Protein AF-A0A6A4SSK3-F1 (afdb_monomer_lite)

Structure (mmCIF, N/CA/C/O backbone):
data_AF-A0A6A4SSK3-F1
#
_entry.id   AF-A0A6A4SSK3-F1
#
loop_
_atom_site.group_PDB
_atom_site.id
_atom_site.type_symbol
_atom_site.label_atom_id
_atom_site.label_alt_id
_atom_site.label_comp_id
_atom_site.label_asym_id
_atom_site.label_entity_id
_atom_site.label_seq_id
_atom_site.pdbx_PDB_ins_code
_atom_site.Cartn_x
_atom_site.Cartn_y
_atom_site.Cartn_z
_atom_site.occupancy
_atom_site.B_iso_or_equiv
_atom_site.auth_seq_id
_atom_site.auth_comp_id
_atom_site.auth_asym_id
_atom_site.auth_atom_id
_atom_site.pdbx_PDB_model_num
ATOM 1 N N . MET A 1 1 ? 5.419 23.759 -5.794 1.00 58.50 1 MET A N 1
ATOM 2 C CA . MET A 1 1 ? 5.278 22.381 -6.304 1.00 58.50 1 MET A CA 1
ATOM 3 C C . MET A 1 1 ? 6.639 21.920 -6.769 1.00 58.50 1 MET A C 1
ATOM 5 O O . MET A 1 1 ? 7.344 22.700 -7.406 1.00 58.50 1 MET A O 1
ATOM 9 N N . GLU A 1 2 ? 7.009 20.705 -6.399 1.00 64.31 2 GLU A N 1
ATOM 10 C CA . GLU A 1 2 ? 8.279 20.087 -6.761 1.00 64.31 2 GLU A CA 1
ATOM 11 C C . GLU A 1 2 ? 7.966 18.691 -7.287 1.00 64.31 2 GLU A C 1
ATOM 13 O O . GLU A 1 2 ? 7.275 17.927 -6.617 1.00 64.31 2 GLU A O 1
ATOM 18 N N . ASN A 1 3 ? 8.401 18.417 -8.513 1.00 67.12 3 ASN A N 1
ATOM 19 C CA . ASN A 1 3 ? 8.231 17.135 -9.176 1.00 67.12 3 ASN A CA 1
ATOM 20 C C . ASN A 1 3 ? 9.626 16.603 -9.482 1.00 67.12 3 ASN A C 1
ATOM 22 O O . ASN A 1 3 ? 10.385 17.238 -10.217 1.00 67.12 3 ASN A O 1
ATOM 26 N N . SER A 1 4 ? 9.941 15.445 -8.923 1.00 66.81 4 SER A N 1
ATOM 27 C CA . SER A 1 4 ? 11.253 14.823 -9.045 1.00 66.81 4 SER A CA 1
ATOM 28 C C . SER A 1 4 ? 11.094 13.476 -9.730 1.00 66.81 4 SER A C 1
ATOM 30 O O . SER A 1 4 ? 10.451 12.575 -9.198 1.00 66.81 4 SER A O 1
ATOM 32 N N . ASP A 1 5 ? 11.663 13.364 -10.924 1.00 71.56 5 ASP A N 1
ATOM 33 C CA . ASP A 1 5 ? 11.776 12.124 -11.679 1.00 71.56 5 ASP A CA 1
ATOM 34 C C . ASP A 1 5 ? 13.178 11.529 -11.502 1.00 71.56 5 ASP A C 1
ATOM 36 O O . ASP A 1 5 ? 14.096 12.148 -10.964 1.00 71.56 5 ASP A O 1
ATOM 40 N N . LEU A 1 6 ? 13.373 10.313 -12.012 1.00 74.06 6 LEU A N 1
ATOM 41 C CA . LEU A 1 6 ? 14.640 9.591 -11.892 1.00 74.06 6 LEU A CA 1
ATOM 42 C C . LEU A 1 6 ? 15.848 10.353 -12.479 1.00 74.06 6 LEU A C 1
ATOM 44 O O . LEU A 1 6 ? 16.978 10.141 -12.048 1.00 74.06 6 LEU A O 1
ATOM 48 N N . TRP A 1 7 ? 15.616 11.237 -13.452 1.00 80.06 7 TRP A N 1
ATOM 49 C CA . TRP A 1 7 ? 16.663 11.955 -14.190 1.00 80.06 7 TRP A CA 1
ATOM 50 C C . TRP A 1 7 ? 16.656 13.467 -13.954 1.00 80.06 7 TRP A C 1
ATOM 52 O O . TRP A 1 7 ? 17.696 14.112 -14.084 1.00 80.06 7 TRP A O 1
ATOM 62 N N . TYR A 1 8 ? 15.511 14.043 -13.583 1.00 79.94 8 TYR A N 1
ATOM 63 C CA . TYR A 1 8 ? 15.332 15.489 -13.484 1.00 79.94 8 TYR A CA 1
ATOM 64 C C . TYR A 1 8 ? 14.519 15.864 -12.251 1.00 79.94 8 TYR A C 1
ATOM 66 O O . TYR A 1 8 ? 13.492 15.256 -11.971 1.00 79.94 8 TYR A O 1
ATOM 74 N N . ASN A 1 9 ? 14.943 16.926 -11.575 1.00 80.31 9 ASN A N 1
ATOM 75 C CA . ASN A 1 9 ? 14.194 17.573 -10.508 1.00 80.31 9 ASN A CA 1
ATOM 76 C C . ASN A 1 9 ? 13.671 18.906 -11.030 1.00 80.31 9 ASN A C 1
ATOM 78 O O . ASN A 1 9 ? 14.451 19.806 -11.355 1.00 80.31 9 ASN A O 1
ATOM 82 N N . CYS A 1 10 ? 12.353 19.022 -11.131 1.00 82.00 10 CYS A N 1
ATOM 83 C CA . CYS A 1 10 ? 11.666 20.201 -11.628 1.00 82.00 10 CYS A CA 1
ATOM 84 C C . CYS A 1 10 ? 10.953 20.917 -10.482 1.00 82.00 10 CYS A C 1
ATOM 86 O O . CYS A 1 10 ? 10.031 20.391 -9.856 1.00 82.00 10 CYS A O 1
ATOM 88 N N . ARG A 1 11 ? 11.346 22.166 -10.241 1.00 81.62 11 ARG A N 1
ATOM 89 C CA . ARG A 1 11 ? 10.730 23.038 -9.245 1.00 81.62 11 ARG A CA 1
ATOM 90 C C . ARG A 1 11 ? 9.958 24.145 -9.938 1.00 81.62 11 ARG A C 1
ATOM 92 O O . ARG A 1 11 ? 10.496 24.841 -10.796 1.00 81.62 11 ARG A O 1
ATOM 99 N N . PHE A 1 12 ? 8.702 24.329 -9.553 1.00 79.50 12 PHE A N 1
ATOM 100 C CA . PHE A 1 12 ? 7.926 25.459 -10.042 1.00 79.50 12 PHE A CA 1
ATOM 101 C C . PHE A 1 12 ? 8.325 26.727 -9.286 1.00 79.50 12 PHE A C 1
ATOM 103 O O . PHE A 1 12 ? 8.182 26.791 -8.060 1.00 79.50 12 PHE A O 1
ATOM 110 N N . ASP A 1 13 ? 8.832 27.722 -10.009 1.00 81.25 13 ASP A N 1
ATOM 111 C CA . ASP A 1 13 ? 9.149 29.028 -9.451 1.00 81.25 13 ASP A CA 1
ATOM 112 C C . ASP A 1 13 ? 7.924 29.948 -9.535 1.00 81.25 13 ASP A C 1
ATOM 114 O O . ASP A 1 13 ? 7.536 30.421 -10.604 1.00 81.25 13 ASP A O 1
ATOM 118 N N . ASN A 1 14 ? 7.328 30.224 -8.372 1.00 81.38 14 ASN A N 1
ATOM 119 C CA . ASN A 1 14 ? 6.165 31.104 -8.242 1.00 81.38 14 ASN A CA 1
ATOM 120 C C . ASN A 1 14 ? 6.459 32.561 -8.634 1.00 81.38 14 ASN A C 1
ATOM 122 O O . ASN A 1 14 ? 5.514 33.305 -8.888 1.00 81.38 14 ASN A O 1
ATOM 126 N N . PHE A 1 15 ? 7.727 32.987 -8.656 1.00 81.25 15 PHE A N 1
ATOM 127 C CA . PHE A 1 15 ? 8.086 34.363 -8.999 1.00 81.25 15 PHE A CA 1
ATOM 128 C C . PHE A 1 15 ? 8.138 34.581 -10.513 1.00 81.25 15 PHE A C 1
ATOM 130 O O . PHE A 1 15 ? 7.604 35.566 -11.018 1.00 81.25 15 PHE A O 1
ATOM 137 N N . THR A 1 16 ? 8.753 33.652 -11.248 1.00 81.88 16 THR A N 1
ATOM 138 C CA . THR A 1 16 ? 8.848 33.723 -12.716 1.00 81.88 16 THR A CA 1
ATOM 139 C C . THR A 1 16 ? 7.673 33.062 -13.434 1.00 81.88 16 THR A C 1
ATOM 141 O O . THR A 1 16 ? 7.481 33.295 -14.625 1.00 81.88 16 THR A O 1
ATOM 144 N N . GLY A 1 17 ? 6.885 32.236 -12.739 1.00 81.00 17 GLY A N 1
ATOM 145 C CA . GLY A 1 17 ? 5.830 31.425 -13.346 1.00 81.00 17 GLY A CA 1
ATOM 146 C C . GLY A 1 17 ? 6.374 30.322 -14.260 1.00 81.00 17 GLY A C 1
ATOM 147 O O . GLY A 1 17 ? 5.650 29.840 -15.131 1.00 81.00 17 GLY A O 1
ATOM 148 N N . THR A 1 18 ? 7.645 29.938 -14.098 1.00 82.38 18 THR A N 1
ATOM 149 C CA . THR A 1 18 ? 8.319 28.943 -14.944 1.00 82.38 18 THR A CA 1
ATOM 150 C C . THR A 1 18 ? 8.757 27.715 -14.149 1.00 82.38 18 THR A C 1
ATOM 152 O O . THR A 1 18 ? 8.954 27.762 -12.935 1.00 82.38 18 THR A O 1
ATOM 155 N N . TRP A 1 19 ? 8.893 26.584 -14.844 1.00 81.62 19 TRP A N 1
ATOM 156 C CA . TRP A 1 19 ? 9.460 25.362 -14.280 1.00 81.62 19 TRP A CA 1
ATOM 157 C C . TRP A 1 19 ? 10.979 25.380 -14.437 1.00 81.62 19 TRP A C 1
ATOM 159 O O . TRP A 1 19 ? 11.495 25.422 -15.553 1.00 81.62 19 TRP A O 1
ATOM 169 N N . LEU A 1 20 ? 11.690 25.325 -13.315 1.00 82.50 20 LEU A N 1
ATOM 170 C CA . LEU A 1 20 ? 13.140 25.204 -13.262 1.00 82.50 20 LEU A CA 1
ATOM 171 C C . LEU A 1 20 ? 13.492 23.730 -13.086 1.00 82.50 20 LEU A C 1
ATOM 173 O O . LEU A 1 20 ? 13.321 23.175 -12.003 1.00 82.50 20 LEU A O 1
ATOM 177 N N . CYS A 1 21 ? 13.966 23.100 -14.155 1.00 83.25 21 CYS A N 1
ATOM 178 C CA . CYS A 1 21 ? 14.399 21.709 -14.131 1.00 83.25 21 CYS A CA 1
ATOM 179 C C . CYS A 1 21 ? 15.924 21.624 -14.096 1.00 83.25 21 CYS A C 1
ATOM 181 O O . CYS A 1 21 ? 16.608 22.228 -14.922 1.00 83.25 21 CYS A O 1
ATOM 183 N N . ALA A 1 22 ? 16.449 20.850 -13.154 1.00 79.38 22 ALA A N 1
ATOM 184 C CA . ALA A 1 22 ? 17.860 20.510 -13.054 1.00 79.38 22 ALA A CA 1
ATOM 185 C C . ALA A 1 22 ? 18.030 18.989 -13.117 1.00 79.38 22 ALA A C 1
ATOM 187 O O . ALA A 1 22 ? 17.110 18.245 -12.784 1.00 79.38 22 ALA A O 1
ATOM 188 N N . SER A 1 23 ? 19.206 18.521 -13.542 1.00 76.00 23 SER A N 1
ATOM 189 C CA . SER A 1 23 ? 19.543 17.096 -13.448 1.00 76.00 23 SER A CA 1
ATOM 190 C C . SER A 1 23 ? 19.450 16.643 -11.994 1.00 76.00 23 SER A C 1
ATOM 192 O O . SER A 1 23 ? 19.874 17.374 -11.091 1.00 76.00 23 SER A O 1
ATOM 194 N N . SER A 1 24 ? 18.900 15.450 -11.769 1.00 71.50 24 SER A N 1
ATOM 195 C CA . SER A 1 24 ? 18.838 14.887 -10.424 1.00 71.50 24 SER A CA 1
ATOM 196 C C . SER A 1 24 ? 20.248 14.689 -9.868 1.00 71.50 24 SER A C 1
ATOM 198 O O . SER A 1 24 ? 21.187 14.390 -10.610 1.00 71.50 24 SER A O 1
ATOM 200 N N . LYS A 1 25 ? 20.414 14.920 -8.563 1.00 68.12 25 LYS A N 1
ATOM 201 C CA . LYS A 1 25 ? 21.705 14.755 -7.895 1.00 68.12 25 LYS A CA 1
ATOM 202 C C . LYS A 1 25 ? 22.024 13.262 -7.858 1.00 68.12 25 LYS A C 1
ATOM 204 O O . LYS A 1 25 ? 21.255 12.496 -7.289 1.00 68.12 25 LYS A O 1
ATOM 209 N N . GLU A 1 26 ? 23.149 12.869 -8.448 1.00 66.31 26 GLU A N 1
ATOM 210 C CA . GLU A 1 26 ? 23.595 11.475 -8.471 1.00 66.31 26 GLU A CA 1
ATOM 211 C C . GLU A 1 26 ? 23.937 11.010 -7.049 1.00 66.31 26 GLU A C 1
ATOM 213 O O . GLU A 1 26 ? 24.997 11.318 -6.503 1.00 66.31 26 GLU A O 1
ATOM 218 N N . THR A 1 27 ? 23.000 10.309 -6.416 1.00 75.00 27 THR A N 1
ATOM 219 C CA . THR A 1 27 ? 23.258 9.479 -5.239 1.00 75.00 27 THR A CA 1
ATOM 220 C C . THR A 1 27 ? 23.480 8.038 -5.694 1.00 75.00 27 THR A C 1
ATOM 222 O O . THR A 1 27 ? 22.934 7.613 -6.716 1.00 75.00 27 THR A O 1
ATOM 225 N N . GLU A 1 28 ? 24.265 7.265 -4.937 1.00 80.69 28 GLU A N 1
ATOM 226 C CA . GLU A 1 28 ? 24.626 5.886 -5.308 1.00 80.69 28 GLU A CA 1
ATOM 227 C C . GLU A 1 28 ? 23.387 5.003 -5.554 1.00 80.69 28 GLU A C 1
ATOM 229 O O . GLU A 1 28 ? 23.360 4.190 -6.479 1.00 80.69 28 GLU A O 1
ATOM 234 N N . TRP A 1 29 ? 22.315 5.211 -4.782 1.00 82.44 29 TRP A N 1
ATOM 235 C CA . TRP A 1 29 ? 21.068 4.463 -4.927 1.00 82.44 29 TRP A CA 1
ATOM 236 C C . TRP A 1 29 ? 20.224 4.906 -6.138 1.00 82.44 29 TRP A C 1
ATOM 238 O O . TRP A 1 29 ? 19.656 4.048 -6.813 1.00 82.44 29 TRP A O 1
ATOM 248 N N . ILE A 1 30 ? 20.171 6.206 -6.475 1.00 82.25 30 ILE A N 1
ATOM 249 C CA . ILE A 1 30 ? 19.474 6.695 -7.684 1.00 82.25 30 ILE A CA 1
ATOM 250 C C . ILE A 1 30 ? 20.144 6.125 -8.932 1.00 82.25 30 ILE A C 1
ATOM 252 O O . ILE A 1 30 ? 19.459 5.659 -9.845 1.00 82.25 30 ILE A O 1
ATOM 256 N N . GLN A 1 31 ? 21.477 6.100 -8.950 1.00 86.38 31 GLN A N 1
ATOM 257 C CA . GLN A 1 31 ? 22.240 5.526 -10.052 1.00 86.38 31 GLN A CA 1
ATOM 258 C C . GLN A 1 31 ? 21.968 4.021 -10.206 1.00 86.38 31 GLN A C 1
ATOM 260 O O . GLN A 1 31 ? 21.788 3.539 -11.326 1.00 86.38 31 GLN A O 1
ATOM 265 N N . ALA A 1 32 ? 21.868 3.272 -9.103 1.00 87.94 32 ALA A N 1
ATOM 266 C CA . ALA A 1 32 ? 21.487 1.860 -9.150 1.00 87.94 32 ALA A CA 1
ATOM 267 C C . ALA A 1 32 ? 20.094 1.663 -9.778 1.00 87.94 32 ALA A C 1
ATOM 269 O O . ALA A 1 32 ? 19.930 0.826 -10.668 1.00 87.94 32 ALA A O 1
ATOM 270 N N . VAL A 1 33 ? 19.107 2.476 -9.383 1.00 87.75 33 VAL A N 1
ATOM 271 C CA . VAL A 1 33 ? 17.744 2.428 -9.945 1.00 87.75 33 VAL A CA 1
ATOM 272 C C . VAL A 1 33 ? 17.739 2.766 -11.440 1.00 87.75 33 VAL A C 1
ATOM 274 O O . VAL A 1 33 ? 17.097 2.065 -12.222 1.00 87.75 33 VAL A O 1
ATOM 277 N N . GLN A 1 34 ? 18.493 3.786 -11.864 1.00 88.69 34 GLN A N 1
ATOM 278 C CA . GLN A 1 34 ? 18.665 4.147 -13.278 1.00 88.69 34 GLN A CA 1
ATOM 279 C C . GLN A 1 34 ? 19.201 2.982 -14.109 1.00 88.69 34 GLN A C 1
ATOM 281 O O . GLN A 1 34 ? 18.621 2.641 -15.143 1.00 88.69 34 GLN A O 1
ATOM 286 N N . VAL A 1 35 ? 20.279 2.345 -13.648 1.00 92.25 35 VAL A N 1
ATOM 287 C CA . VAL A 1 35 ? 20.906 1.224 -14.359 1.00 92.25 35 VAL A CA 1
ATOM 288 C C . VAL A 1 35 ? 19.952 0.034 -14.455 1.00 92.25 35 VAL A C 1
ATOM 290 O O . VAL A 1 35 ? 19.792 -0.529 -15.538 1.00 92.25 35 VAL A O 1
ATOM 293 N N . LEU A 1 36 ? 19.270 -0.324 -13.365 1.00 90.94 36 LEU A N 1
ATOM 294 C CA . LEU A 1 36 ? 18.316 -1.438 -13.349 1.00 90.94 36 LEU A CA 1
ATOM 295 C C . LEU A 1 36 ? 17.125 -1.207 -14.295 1.00 90.94 36 LEU A C 1
ATOM 297 O O . LEU A 1 36 ? 16.740 -2.120 -15.029 1.00 90.94 36 LEU A O 1
ATOM 301 N N . MET A 1 37 ? 16.584 0.015 -14.341 1.00 89.44 37 MET A N 1
ATOM 302 C CA . MET A 1 37 ? 15.490 0.379 -15.252 1.00 89.44 37 MET A CA 1
ATOM 303 C C . MET A 1 37 ? 15.918 0.292 -16.723 1.00 89.44 37 MET A C 1
ATOM 305 O O . MET A 1 37 ? 15.201 -0.281 -17.545 1.00 89.44 37 MET A O 1
ATOM 309 N N . VAL A 1 38 ? 17.110 0.797 -17.064 1.00 93.69 38 VAL A N 1
ATOM 310 C CA . VAL A 1 38 ? 17.648 0.701 -18.433 1.00 93.69 38 VAL A CA 1
ATOM 311 C C . VAL A 1 38 ? 17.890 -0.758 -18.824 1.00 93.69 38 VAL A C 1
ATOM 313 O O . VAL A 1 38 ? 17.492 -1.173 -19.914 1.00 93.69 38 VAL A O 1
ATOM 316 N N . LEU A 1 39 ? 18.485 -1.562 -17.937 1.00 92.06 39 LEU A N 1
ATOM 317 C CA . LEU A 1 39 ? 18.712 -2.990 -18.183 1.00 92.06 39 LEU A CA 1
ATOM 318 C C . LEU A 1 39 ? 17.399 -3.750 -18.401 1.00 92.06 39 LEU A C 1
ATOM 320 O O . LEU A 1 39 ? 17.321 -4.565 -19.322 1.00 92.06 39 LEU A O 1
ATOM 324 N N . SER A 1 40 ? 16.357 -3.453 -17.618 1.00 93.00 40 SER A N 1
ATOM 325 C CA . SER A 1 40 ? 15.027 -4.048 -17.796 1.00 93.00 40 SER A CA 1
ATOM 326 C C . SER A 1 40 ? 14.468 -3.791 -19.202 1.00 93.00 40 SER A C 1
ATOM 328 O O . SER A 1 40 ? 14.051 -4.728 -19.890 1.00 93.00 40 SER A O 1
ATOM 330 N N . VAL A 1 41 ? 14.544 -2.545 -19.684 1.00 92.94 41 VAL A N 1
ATOM 331 C CA . VAL A 1 41 ? 14.079 -2.176 -21.033 1.00 92.94 41 VAL A CA 1
ATOM 332 C C . VAL A 1 41 ? 14.880 -2.896 -22.119 1.00 92.94 41 VAL A C 1
ATOM 334 O O . VAL A 1 41 ? 14.293 -3.371 -23.095 1.00 92.94 41 VAL A O 1
ATOM 337 N N . VAL A 1 42 ? 16.200 -3.026 -21.958 1.00 94.75 42 VAL A N 1
ATOM 338 C CA . VAL A 1 42 ? 17.056 -3.743 -22.916 1.00 94.75 42 VAL A CA 1
ATOM 339 C C . VAL A 1 42 ? 16.675 -5.223 -22.991 1.00 94.75 42 VAL A C 1
ATOM 341 O O . VAL A 1 42 ? 16.441 -5.729 -24.090 1.00 94.75 42 VAL A O 1
ATOM 344 N N . PHE A 1 43 ? 16.544 -5.912 -21.853 1.00 92.19 43 PHE A N 1
ATOM 345 C CA . PHE A 1 43 ? 16.146 -7.326 -21.833 1.00 92.19 43 PHE A CA 1
ATOM 346 C C . PHE A 1 43 ? 14.737 -7.546 -22.394 1.00 92.19 43 PHE A C 1
ATOM 348 O O . PHE A 1 43 ? 14.535 -8.483 -23.169 1.00 92.19 43 PHE A O 1
ATOM 355 N N . SER A 1 44 ? 13.792 -6.657 -22.078 1.00 94.06 44 SER A N 1
ATOM 356 C CA . SER A 1 44 ? 12.432 -6.682 -22.634 1.00 94.06 44 SER A CA 1
ATOM 357 C C . SER A 1 44 ? 12.436 -6.482 -24.157 1.00 94.06 44 SER A C 1
ATOM 359 O O . SER A 1 44 ? 11.785 -7.220 -24.895 1.00 94.06 44 SER A O 1
ATOM 361 N N . SER A 1 45 ? 13.259 -5.556 -24.661 1.00 93.69 45 SER A N 1
ATOM 362 C CA . SER A 1 45 ? 13.399 -5.298 -26.101 1.00 93.69 45 SER A CA 1
ATOM 363 C C . SER A 1 45 ? 14.004 -6.492 -26.844 1.00 93.69 45 SER A C 1
ATOM 365 O O . SER A 1 45 ? 13.511 -6.881 -27.903 1.00 93.69 45 SER A O 1
ATOM 367 N N . VAL A 1 46 ? 15.046 -7.116 -26.283 1.00 91.31 46 VAL A N 1
ATOM 368 C CA . VAL A 1 46 ? 15.653 -8.334 -26.846 1.00 91.31 46 VAL A CA 1
ATOM 369 C C . VAL A 1 46 ? 14.649 -9.489 -26.841 1.00 91.31 46 VAL A C 1
ATOM 371 O O . VAL A 1 46 ? 14.493 -10.158 -27.863 1.00 91.31 46 VAL A O 1
ATOM 374 N N . SER A 1 47 ? 13.928 -9.689 -25.732 1.00 90.19 47 SER A N 1
ATOM 375 C CA . SER A 1 47 ? 12.859 -10.689 -25.613 1.00 90.19 47 SER A CA 1
ATOM 376 C C . SER A 1 47 ? 11.795 -10.504 -26.697 1.00 90.19 47 SER A C 1
ATOM 378 O O . SER A 1 47 ? 11.456 -11.455 -27.401 1.00 90.19 47 SER A O 1
ATOM 380 N N . PHE A 1 48 ? 11.340 -9.266 -26.910 1.00 90.31 48 PHE A N 1
ATOM 381 C CA . PHE A 1 48 ? 10.354 -8.929 -27.933 1.00 90.31 48 PHE A CA 1
ATOM 382 C C . PHE A 1 48 ? 10.850 -9.218 -29.357 1.00 90.31 48 PHE A C 1
ATOM 384 O O . PHE A 1 48 ? 10.131 -9.828 -30.147 1.00 90.31 48 PHE A O 1
ATOM 391 N N . LEU A 1 49 ? 12.088 -8.841 -29.693 1.00 90.25 49 LEU A N 1
ATOM 392 C CA . LEU A 1 49 ? 12.659 -9.115 -31.017 1.00 90.25 49 LEU A CA 1
ATOM 393 C C . LEU A 1 49 ? 12.816 -10.617 -31.277 1.00 90.25 49 LEU A C 1
ATOM 395 O O . LEU A 1 49 ? 12.487 -11.090 -32.368 1.00 90.25 49 LEU A O 1
ATOM 399 N N . VAL A 1 50 ? 13.275 -11.380 -30.279 1.00 87.25 50 VAL A N 1
ATOM 400 C CA . VAL A 1 50 ? 13.373 -12.840 -30.404 1.00 87.25 50 VAL A CA 1
ATOM 401 C C . VAL A 1 50 ? 11.988 -13.470 -30.506 1.00 87.25 50 VAL A C 1
ATOM 403 O O . VAL A 1 50 ? 11.800 -14.369 -31.323 1.00 87.25 50 VAL A O 1
ATOM 406 N N . PHE A 1 51 ? 11.004 -12.971 -29.758 1.00 87.75 51 PHE A N 1
ATOM 407 C CA . PHE A 1 51 ? 9.618 -13.420 -29.851 1.00 87.75 51 PHE A CA 1
ATOM 408 C C . PHE A 1 51 ? 9.044 -13.198 -31.252 1.00 87.75 51 PHE A C 1
ATOM 410 O O . PHE A 1 51 ? 8.491 -14.128 -31.835 1.00 87.75 51 PHE A O 1
ATOM 417 N N . LEU A 1 52 ? 9.241 -12.011 -31.834 1.00 87.00 52 LEU A N 1
ATOM 418 C CA . LEU A 1 52 ? 8.838 -11.729 -33.213 1.00 87.00 52 LEU A CA 1
ATOM 419 C C . LEU A 1 52 ? 9.526 -12.671 -34.205 1.00 87.00 52 LEU A C 1
ATOM 421 O O . LEU A 1 52 ? 8.864 -13.247 -35.067 1.00 87.00 52 LEU A O 1
ATOM 425 N N . GLY A 1 53 ? 10.837 -12.885 -34.063 1.00 83.19 53 GLY A N 1
ATOM 426 C CA . GLY A 1 53 ? 11.572 -13.838 -34.897 1.00 83.19 53 GLY A CA 1
ATOM 427 C C . GLY A 1 53 ? 11.023 -15.264 -34.784 1.00 83.19 53 GLY A C 1
ATOM 428 O O . GLY A 1 53 ? 10.833 -15.942 -35.796 1.00 83.19 53 GLY A O 1
ATOM 429 N N . GLN A 1 54 ? 10.705 -15.708 -33.566 1.00 82.06 54 GLN A N 1
ATOM 430 C CA . GLN A 1 54 ? 10.125 -17.024 -33.296 1.00 82.06 54 GLN A CA 1
ATOM 431 C C . GLN A 1 54 ? 8.699 -17.150 -33.854 1.00 82.06 54 GLN A C 1
ATOM 433 O O . GLN A 1 54 ? 8.367 -18.205 -34.393 1.00 82.06 54 GLN A O 1
ATOM 438 N N . LEU A 1 55 ? 7.896 -16.080 -33.825 1.00 81.25 55 LEU A N 1
ATOM 439 C CA . LEU A 1 55 ? 6.536 -16.045 -34.378 1.00 81.25 55 LEU A CA 1
ATOM 440 C C . LEU A 1 55 ? 6.510 -16.320 -35.891 1.00 81.25 55 LEU A C 1
ATOM 442 O O . LEU A 1 55 ? 5.607 -17.000 -36.376 1.00 81.25 55 LEU A O 1
ATOM 446 N N . PHE A 1 56 ? 7.499 -15.809 -36.632 1.00 80.19 56 PHE A N 1
ATOM 447 C CA . PHE A 1 56 ? 7.578 -15.978 -38.088 1.00 80.19 56 PHE A CA 1
ATOM 448 C C . PHE A 1 56 ? 8.365 -17.216 -38.533 1.00 80.19 56 PHE A C 1
ATOM 450 O O . PHE A 1 56 ? 8.155 -17.696 -39.645 1.00 80.19 56 PHE A O 1
ATOM 457 N N . THR A 1 57 ? 9.262 -17.739 -37.692 1.00 74.50 57 THR A N 1
ATOM 458 C CA . THR A 1 57 ? 10.203 -18.803 -38.093 1.00 74.50 57 THR A CA 1
ATOM 459 C C . THR A 1 57 ? 9.800 -20.195 -37.595 1.00 74.50 57 THR A C 1
ATOM 461 O O . THR A 1 57 ? 10.226 -21.193 -38.174 1.00 74.50 57 THR A O 1
ATOM 464 N N . MET A 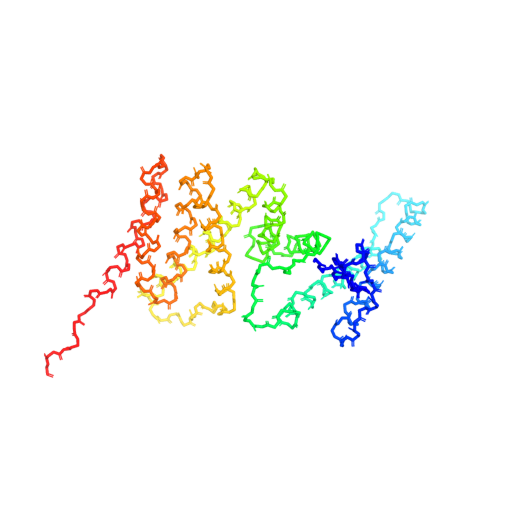1 58 ? 8.995 -20.311 -36.532 1.00 67.62 58 MET A N 1
ATOM 465 C CA . MET A 1 58 ? 8.693 -21.609 -35.914 1.00 67.62 58 MET A CA 1
ATOM 466 C C . MET A 1 58 ? 7.433 -22.274 -36.485 1.00 67.62 58 MET A C 1
ATOM 468 O O . MET A 1 58 ? 6.387 -21.648 -36.659 1.00 67.62 58 MET A O 1
ATOM 472 N N . SER A 1 59 ? 7.500 -23.590 -36.705 1.00 63.28 59 SER A N 1
ATOM 473 C CA . SER A 1 59 ? 6.310 -24.416 -36.934 1.00 63.28 59 SER A CA 1
ATOM 474 C C . SER A 1 59 ? 5.462 -24.502 -35.658 1.00 63.28 59 SER A C 1
ATOM 476 O O . SER A 1 59 ? 6.008 -24.518 -34.554 1.00 63.28 59 SER A O 1
ATOM 478 N N . LYS A 1 60 ? 4.131 -24.590 -35.803 1.00 61.16 60 LYS A N 1
ATOM 479 C CA . LYS A 1 60 ? 3.162 -24.675 -34.690 1.00 61.16 60 LYS A CA 1
ATOM 480 C C . LYS A 1 60 ? 3.633 -25.632 -33.581 1.00 61.16 60 LYS A C 1
ATOM 482 O O . LYS A 1 60 ? 3.788 -26.821 -33.837 1.00 61.16 60 LYS A O 1
ATOM 487 N N . GLY A 1 61 ? 3.794 -25.110 -32.359 1.00 65.19 61 GLY A N 1
ATOM 488 C CA . GLY A 1 61 ? 4.039 -25.907 -31.147 1.00 65.19 61 GLY A CA 1
ATOM 489 C C . GLY A 1 61 ? 5.385 -25.700 -30.436 1.00 65.19 61 GLY A C 1
ATOM 490 O O . GLY A 1 61 ? 5.627 -26.373 -29.441 1.00 65.19 61 GLY A O 1
ATOM 491 N N . GLY A 1 62 ? 6.256 -24.796 -30.901 1.00 63.75 62 GLY A N 1
ATOM 492 C CA . GLY A 1 62 ? 7.499 -24.457 -30.191 1.00 63.75 62 GLY A CA 1
ATOM 493 C C . GLY A 1 62 ? 7.253 -23.629 -28.922 1.00 63.75 62 GLY A C 1
ATOM 494 O O . GLY A 1 62 ? 6.485 -22.670 -28.953 1.00 63.75 62 GLY A O 1
ATOM 495 N N . LEU A 1 63 ? 7.906 -23.990 -27.812 1.00 65.88 63 LEU A N 1
ATOM 496 C CA . LEU A 1 63 ? 7.839 -23.245 -26.551 1.00 65.88 63 LEU A CA 1
ATOM 497 C C . LEU A 1 63 ? 8.937 -22.167 -26.494 1.00 65.88 63 LEU A C 1
ATOM 499 O O . LEU A 1 63 ? 10.100 -22.428 -26.806 1.00 65.88 63 LEU A O 1
ATOM 503 N N . PHE A 1 64 ? 8.576 -20.954 -26.076 1.00 76.31 64 PHE A N 1
ATOM 504 C CA . PHE A 1 64 ? 9.433 -19.765 -26.140 1.00 76.31 64 PHE A CA 1
ATOM 505 C C . PHE A 1 64 ? 10.337 -19.617 -24.895 1.00 76.31 64 PHE A C 1
ATOM 507 O O . PHE A 1 64 ? 10.215 -18.674 -24.116 1.00 76.31 64 PHE A O 1
ATOM 514 N N . TYR A 1 65 ? 11.255 -20.564 -24.676 1.00 79.75 65 TYR A N 1
ATOM 515 C CA . TYR A 1 65 ? 12.095 -20.582 -23.466 1.00 79.75 65 TYR A CA 1
ATOM 516 C C . TYR A 1 65 ? 13.018 -19.362 -23.334 1.00 79.75 65 TYR A C 1
ATOM 518 O O . TYR A 1 65 ? 13.136 -18.788 -22.255 1.00 79.75 65 TYR A O 1
ATOM 526 N N . PHE A 1 66 ? 13.674 -18.955 -24.426 1.00 83.62 66 PHE A N 1
ATOM 527 C CA . PHE A 1 66 ? 14.639 -17.852 -24.393 1.00 83.62 66 PHE A CA 1
ATOM 528 C C . PHE A 1 66 ? 13.965 -16.496 -24.142 1.00 83.62 66 PHE A C 1
ATOM 530 O O . PHE A 1 66 ? 14.452 -15.712 -23.333 1.00 83.62 66 PHE A O 1
ATOM 537 N N . THR A 1 67 ? 12.821 -16.234 -24.784 1.00 86.81 67 THR A N 1
ATOM 538 C CA . THR A 1 67 ? 12.062 -14.994 -24.559 1.00 86.81 67 THR A CA 1
ATOM 539 C C . THR A 1 67 ? 11.514 -14.963 -23.138 1.00 86.81 67 THR A C 1
ATOM 541 O O . THR A 1 67 ? 11.651 -13.953 -22.460 1.00 86.81 67 THR A O 1
ATOM 544 N N . GLY A 1 68 ? 10.980 -16.088 -22.645 1.00 85.19 68 GLY A N 1
ATOM 545 C CA . GLY A 1 68 ? 10.515 -16.214 -21.266 1.00 85.19 68 GLY A CA 1
ATOM 546 C C . GLY A 1 68 ? 11.622 -15.907 -20.258 1.00 85.19 68 GLY A C 1
ATOM 547 O O . GLY A 1 68 ? 11.424 -15.086 -19.370 1.00 85.19 68 GLY A O 1
ATOM 548 N N . LEU A 1 69 ? 12.815 -16.480 -20.437 1.00 88.94 69 LEU A N 1
ATOM 549 C CA . LEU A 1 69 ? 13.954 -16.234 -19.550 1.00 88.94 69 LEU A CA 1
ATOM 550 C C . LEU A 1 69 ? 14.386 -14.758 -19.547 1.00 88.94 69 LEU A C 1
ATOM 552 O O . LEU A 1 69 ? 14.571 -14.173 -18.481 1.00 88.94 69 LEU A O 1
ATOM 556 N N . CYS A 1 70 ? 14.518 -14.138 -20.723 1.00 87.12 70 CYS A N 1
ATOM 557 C CA . CYS A 1 70 ? 14.832 -12.711 -20.817 1.00 87.12 70 CYS A CA 1
ATOM 558 C C . CYS A 1 70 ? 13.737 -11.836 -20.193 1.00 87.12 70 CYS A C 1
ATOM 560 O O . CYS A 1 70 ? 14.058 -10.837 -19.552 1.00 87.12 70 CYS A O 1
ATOM 562 N N . GLN A 1 71 ? 12.465 -12.218 -20.336 1.00 88.69 71 GLN A N 1
ATOM 563 C CA . GLN A 1 71 ? 11.343 -11.500 -19.737 1.00 88.69 71 GLN A CA 1
ATOM 564 C C . GLN A 1 71 ? 11.358 -11.590 -18.208 1.00 88.69 71 GLN A C 1
ATOM 566 O O . GLN A 1 71 ? 11.130 -10.583 -17.542 1.00 88.69 71 GLN A O 1
ATOM 571 N N . VAL A 1 72 ? 11.690 -12.760 -17.652 1.00 88.75 72 VAL A N 1
ATOM 572 C CA . VAL A 1 72 ? 11.865 -12.943 -16.203 1.00 88.75 72 VAL A CA 1
ATOM 573 C C . VAL A 1 72 ? 12.990 -12.045 -15.687 1.00 88.75 72 VAL A C 1
ATOM 575 O O . VAL A 1 72 ? 12.792 -11.324 -14.714 1.00 88.75 72 VAL A O 1
ATOM 578 N N . PHE A 1 73 ? 14.143 -12.000 -16.365 1.00 88.81 73 PHE A N 1
ATOM 579 C CA . PHE A 1 73 ? 15.223 -11.084 -15.980 1.00 88.81 73 PHE A CA 1
ATOM 580 C C . PHE A 1 73 ? 14.816 -9.612 -16.087 1.00 88.81 73 PHE A C 1
ATOM 582 O O . PHE A 1 73 ? 15.125 -8.835 -15.186 1.00 88.81 73 PHE A O 1
ATOM 589 N N . ALA A 1 74 ? 14.095 -9.220 -17.141 1.00 90.25 74 ALA A N 1
ATOM 590 C CA . ALA A 1 74 ? 13.575 -7.861 -17.268 1.00 90.25 74 ALA A CA 1
ATOM 591 C C . ALA A 1 74 ? 12.649 -7.498 -16.095 1.00 90.25 74 ALA A C 1
ATOM 593 O O . ALA A 1 74 ? 12.769 -6.405 -15.535 1.00 90.25 74 ALA A O 1
ATOM 594 N N . GLY A 1 75 ? 11.777 -8.429 -15.697 1.00 85.25 75 GLY A N 1
ATOM 595 C CA . GLY A 1 75 ? 10.888 -8.284 -14.549 1.00 85.25 75 GLY A CA 1
ATOM 596 C C . GLY A 1 75 ? 11.645 -8.132 -13.233 1.00 85.25 75 GLY A C 1
ATOM 597 O O . GLY A 1 75 ? 11.433 -7.155 -12.521 1.00 85.25 75 GLY A O 1
ATOM 598 N N . LEU A 1 76 ? 12.597 -9.027 -12.953 1.00 85.94 76 LEU A N 1
ATOM 599 C CA . LEU A 1 76 ? 13.415 -8.979 -11.736 1.00 85.94 76 LEU A CA 1
ATOM 600 C C . LEU A 1 76 ? 14.192 -7.664 -11.603 1.00 85.94 76 LEU A C 1
ATOM 602 O O . LEU A 1 76 ? 14.271 -7.106 -10.510 1.00 85.94 76 LEU A O 1
ATOM 606 N N . MET A 1 77 ? 14.738 -7.141 -12.705 1.00 89.56 77 MET A N 1
ATOM 607 C CA . MET A 1 77 ? 15.455 -5.860 -12.704 1.00 89.56 77 MET A CA 1
ATOM 608 C C . MET A 1 77 ? 14.518 -4.679 -12.418 1.00 89.56 77 MET A C 1
ATOM 610 O O . MET A 1 77 ? 14.857 -3.823 -11.602 1.00 89.56 77 MET A O 1
ATOM 614 N N . ALA A 1 78 ? 13.332 -4.640 -13.035 1.00 86.06 78 ALA A N 1
ATOM 615 C CA . ALA A 1 78 ? 12.339 -3.590 -12.786 1.00 86.06 78 ALA A CA 1
ATOM 616 C C . ALA A 1 78 ? 11.775 -3.649 -11.360 1.00 86.06 78 ALA A C 1
ATOM 618 O O . ALA A 1 78 ? 11.639 -2.611 -10.711 1.00 86.06 78 ALA A O 1
ATOM 619 N N . PHE A 1 79 ? 11.508 -4.850 -10.847 1.00 80.25 79 PHE A N 1
ATOM 620 C CA . PHE A 1 79 ? 11.069 -5.039 -9.469 1.00 80.25 79 PHE A CA 1
ATOM 621 C C . PHE A 1 79 ? 12.150 -4.621 -8.470 1.00 80.25 79 PHE A C 1
ATOM 623 O O . PHE A 1 79 ? 11.873 -3.855 -7.554 1.00 80.25 79 PHE A O 1
ATOM 630 N N . SER A 1 80 ? 13.406 -5.024 -8.692 1.00 85.00 80 SER A N 1
ATOM 631 C CA . SER A 1 80 ? 14.540 -4.612 -7.851 1.00 85.00 80 SER A CA 1
ATOM 632 C C . SER A 1 80 ? 14.726 -3.093 -7.857 1.00 85.00 80 SER A C 1
ATOM 634 O O . SER A 1 80 ? 14.962 -2.494 -6.811 1.00 85.00 80 SER A O 1
ATOM 636 N N . ALA A 1 81 ? 14.575 -2.451 -9.020 1.00 84.75 81 ALA A N 1
ATOM 637 C CA . ALA A 1 81 ? 14.615 -0.997 -9.148 1.00 84.75 81 ALA A CA 1
ATOM 638 C C . ALA A 1 81 ? 13.496 -0.323 -8.341 1.00 84.75 81 ALA A C 1
ATOM 640 O O . ALA A 1 81 ? 13.757 0.633 -7.611 1.00 84.75 81 ALA A O 1
ATOM 641 N N . ALA A 1 82 ? 12.266 -0.837 -8.441 1.00 79.62 82 ALA A N 1
ATOM 642 C CA . ALA A 1 82 ? 11.137 -0.342 -7.664 1.00 79.62 82 ALA A CA 1
ATOM 643 C C . ALA A 1 82 ? 11.372 -0.537 -6.157 1.00 79.62 82 ALA A C 1
ATOM 645 O O . ALA A 1 82 ? 11.211 0.400 -5.378 1.00 79.62 82 ALA A O 1
ATOM 646 N N . LEU A 1 83 ? 11.846 -1.710 -5.739 1.00 78.69 83 LEU A N 1
ATOM 647 C CA . LEU A 1 83 ? 12.130 -2.007 -4.339 1.00 78.69 83 LEU A CA 1
ATOM 648 C C . LEU A 1 83 ? 13.203 -1.074 -3.764 1.00 78.69 83 LEU A C 1
ATOM 650 O O . LEU A 1 83 ? 12.988 -0.487 -2.708 1.00 78.69 83 LEU A O 1
ATOM 654 N N . ILE A 1 84 ? 14.321 -0.871 -4.468 1.00 81.81 84 ILE A N 1
ATOM 655 C CA . ILE A 1 84 ? 15.383 0.053 -4.033 1.00 81.81 84 ILE A CA 1
ATOM 656 C C . ILE A 1 84 ? 14.839 1.479 -3.918 1.00 81.81 84 ILE A C 1
ATOM 658 O O . ILE A 1 84 ? 15.089 2.143 -2.913 1.00 81.81 84 ILE A O 1
ATOM 662 N N . TYR A 1 85 ? 14.056 1.927 -4.905 1.00 76.25 85 TYR A N 1
ATOM 663 C CA . TYR A 1 85 ? 13.421 3.246 -4.883 1.00 76.25 85 TYR A CA 1
ATOM 664 C C . TYR A 1 85 ? 12.475 3.410 -3.679 1.00 76.25 85 TYR A C 1
ATOM 666 O O . TYR A 1 85 ? 12.452 4.463 -3.047 1.00 76.25 85 TYR A O 1
ATOM 674 N N . THR A 1 86 ? 11.752 2.347 -3.311 1.00 68.75 86 THR A N 1
ATOM 675 C CA . THR A 1 86 ? 10.848 2.320 -2.145 1.00 68.75 86 THR A CA 1
ATOM 676 C C . THR A 1 86 ? 11.609 2.333 -0.827 1.00 68.75 86 THR A C 1
ATOM 678 O O . THR A 1 86 ? 11.291 3.103 0.073 1.00 68.75 86 THR A O 1
ATOM 681 N N . LEU A 1 87 ? 12.637 1.493 -0.694 1.00 70.31 87 LEU A N 1
ATOM 682 C CA . LEU A 1 87 ? 13.414 1.367 0.540 1.00 70.31 87 LEU A CA 1
ATOM 683 C C . LEU A 1 87 ? 14.169 2.660 0.866 1.00 70.31 87 LEU A C 1
ATOM 685 O O . LEU A 1 87 ? 14.302 3.021 2.035 1.00 70.31 87 LEU A O 1
ATOM 689 N N . HIS A 1 88 ? 14.606 3.390 -0.163 1.00 70.31 88 HIS A N 1
ATOM 690 C CA . HIS A 1 88 ? 15.232 4.703 -0.010 1.00 70.31 88 HIS A CA 1
ATOM 691 C C . HIS A 1 88 ? 14.247 5.870 0.142 1.00 70.31 88 HIS A C 1
ATOM 693 O O . HIS A 1 88 ? 14.684 7.012 0.286 1.00 70.31 88 HIS A O 1
ATOM 699 N N . ASN A 1 89 ? 12.935 5.619 0.229 1.00 60.06 89 ASN A N 1
ATOM 700 C CA . ASN A 1 89 ? 11.931 6.661 0.476 1.00 60.06 89 ASN A CA 1
ATOM 701 C C . ASN A 1 89 ? 12.226 7.481 1.751 1.00 60.06 89 ASN A C 1
ATOM 703 O O . ASN A 1 89 ? 12.016 8.690 1.783 1.00 60.06 89 ASN A O 1
ATOM 707 N N . LYS A 1 90 ? 12.815 6.854 2.783 1.00 49.75 90 LYS A N 1
ATOM 708 C CA . LYS A 1 90 ? 13.225 7.537 4.027 1.00 49.75 90 LYS A CA 1
ATOM 709 C C . LYS A 1 90 ? 14.414 8.495 3.863 1.00 49.75 90 LYS A C 1
ATOM 711 O O . LYS A 1 90 ? 14.549 9.408 4.671 1.00 49.75 90 LYS A O 1
ATOM 716 N N . GLU A 1 91 ? 15.272 8.316 2.855 1.00 50.16 91 GLU A N 1
ATOM 717 C CA . GLU A 1 91 ? 16.325 9.296 2.531 1.00 50.16 91 GLU A CA 1
ATOM 718 C C . GLU A 1 91 ? 15.801 10.446 1.661 1.00 50.16 91 GLU A C 1
ATOM 720 O O . GLU A 1 91 ? 16.299 11.567 1.754 1.00 50.16 91 GLU A O 1
ATOM 725 N N . ILE A 1 92 ? 14.779 10.188 0.840 1.00 48.69 92 ILE A N 1
ATOM 726 C CA . ILE A 1 92 ? 14.079 11.218 0.056 1.00 48.69 92 ILE A CA 1
ATOM 727 C C . ILE A 1 92 ? 13.262 12.133 0.985 1.00 48.69 92 ILE A C 1
ATOM 729 O O . ILE A 1 92 ? 13.160 13.337 0.747 1.00 48.69 92 ILE A O 1
ATOM 733 N N . LEU A 1 93 ? 12.713 11.569 2.064 1.00 44.38 93 LEU A N 1
ATOM 734 C CA . LEU A 1 93 ? 11.895 12.250 3.065 1.00 44.38 93 LEU A CA 1
ATOM 735 C C . LEU A 1 93 ? 12.630 12.284 4.416 1.00 44.38 93 LEU A C 1
ATOM 737 O O . LEU A 1 93 ? 12.367 11.442 5.280 1.00 44.38 93 LEU A O 1
ATOM 741 N N . PRO A 1 94 ? 13.551 13.241 4.647 1.00 37.84 94 PRO A N 1
ATOM 742 C CA . PRO A 1 94 ? 14.153 13.395 5.958 1.00 37.84 94 PRO A CA 1
ATOM 743 C C . PRO A 1 94 ? 13.052 13.673 6.986 1.00 37.84 94 PRO A C 1
ATOM 745 O O . PRO A 1 94 ? 12.279 14.624 6.871 1.00 37.84 94 PRO A O 1
ATOM 748 N N . SER A 1 95 ? 13.004 12.790 7.983 1.00 37.12 95 SER A N 1
ATOM 749 C CA . SER A 1 95 ? 12.215 12.860 9.211 1.00 37.12 95 SER A CA 1
ATOM 750 C C . SER A 1 95 ? 11.866 14.295 9.634 1.00 37.12 95 SER A C 1
ATOM 752 O O . SER A 1 95 ? 12.756 15.132 9.792 1.00 37.12 95 SER A O 1
ATOM 754 N N . SER A 1 96 ? 10.574 14.529 9.906 1.00 34.97 96 SER A N 1
ATOM 755 C CA . SER A 1 96 ? 10.006 15.604 10.750 1.00 34.97 96 SER A CA 1
ATOM 756 C C . SER A 1 96 ? 9.373 16.867 10.137 1.00 34.97 96 SER A C 1
ATOM 758 O O . SER A 1 96 ? 8.936 17.719 10.912 1.00 34.97 96 SER A O 1
ATOM 760 N N . LYS A 1 97 ? 9.165 17.002 8.819 1.00 31.81 97 LYS A N 1
ATOM 761 C CA . LYS A 1 97 ? 8.237 18.039 8.312 1.00 31.81 97 LYS A CA 1
ATOM 762 C C . LYS A 1 97 ? 7.466 17.597 7.072 1.00 31.81 97 LYS A C 1
ATOM 764 O O . LYS A 1 97 ? 8.024 17.513 5.990 1.00 31.81 97 LYS A O 1
ATOM 769 N N . GLU A 1 98 ? 6.167 17.398 7.277 1.00 36.19 98 GLU A N 1
ATOM 770 C CA . GLU A 1 98 ? 5.143 17.159 6.258 1.00 36.19 98 GLU A CA 1
ATOM 771 C C . GLU A 1 98 ? 5.225 15.818 5.524 1.00 36.19 98 GLU A C 1
ATOM 773 O O . GLU A 1 98 ? 5.634 15.718 4.371 1.00 36.19 98 GLU A O 1
ATOM 778 N N . LEU A 1 99 ? 4.623 14.818 6.169 1.00 37.75 99 LEU A N 1
ATOM 779 C CA . LEU A 1 99 ? 4.069 13.595 5.580 1.00 37.75 99 LEU A CA 1
ATOM 780 C C . LEU A 1 99 ? 3.077 13.847 4.408 1.00 37.75 99 LEU A C 1
ATOM 782 O O . LEU A 1 99 ? 2.444 12.934 3.904 1.00 37.75 99 LEU A O 1
ATOM 786 N N . THR A 1 100 ? 2.902 15.090 3.953 1.00 39.72 100 THR A N 1
ATOM 787 C CA . THR A 1 100 ? 1.793 15.524 3.097 1.00 39.72 100 THR A CA 1
ATOM 788 C C . THR A 1 100 ? 2.174 15.926 1.665 1.00 39.72 100 THR A C 1
ATOM 790 O O . THR A 1 100 ? 1.261 16.116 0.851 1.00 39.72 100 THR A O 1
ATOM 793 N N . SER A 1 101 ? 3.462 16.015 1.289 1.00 42.88 101 SER A N 1
ATOM 794 C CA . SER A 1 101 ? 3.840 16.633 -0.006 1.00 42.88 101 SER A CA 1
ATOM 795 C C . SER A 1 101 ? 4.704 15.827 -0.989 1.00 42.88 101 SER A C 1
ATOM 797 O O . SER A 1 101 ? 4.801 16.251 -2.139 1.00 42.88 101 SER A O 1
ATOM 799 N N . GLY A 1 102 ? 5.271 14.669 -0.635 1.00 51.44 102 GLY A N 1
ATOM 800 C CA . GLY A 1 102 ? 5.998 13.803 -1.586 1.00 51.44 102 GLY A CA 1
ATOM 801 C C . GLY A 1 102 ? 5.171 12.573 -1.962 1.00 51.44 102 GLY A C 1
ATOM 802 O O . GLY A 1 102 ? 4.678 11.902 -1.068 1.00 51.44 102 GLY A O 1
ATOM 803 N N . HIS A 1 103 ? 4.951 12.303 -3.253 1.00 59.31 103 HIS A N 1
ATOM 804 C CA . HIS A 1 103 ? 4.172 11.139 -3.713 1.00 59.31 103 HIS A CA 1
ATOM 805 C C . HIS A 1 103 ? 4.973 10.364 -4.744 1.00 59.31 103 HIS A C 1
ATOM 807 O O . HIS A 1 103 ? 5.622 10.961 -5.605 1.00 59.31 103 HIS A O 1
ATOM 813 N N . PHE A 1 104 ? 4.864 9.041 -4.701 1.00 64.62 104 PHE A N 1
ATOM 814 C CA . PHE A 1 104 ? 5.341 8.205 -5.788 1.00 64.62 104 PHE A CA 1
ATOM 815 C C . PHE A 1 104 ? 4.571 8.514 -7.078 1.00 64.62 104 PHE A C 1
ATOM 817 O O . PHE A 1 104 ? 3.351 8.699 -7.072 1.00 64.62 104 PHE A O 1
ATOM 824 N N . GLY A 1 105 ? 5.280 8.551 -8.207 1.00 67.19 105 GLY A N 1
ATOM 825 C CA . GLY A 1 105 ? 4.647 8.690 -9.515 1.00 67.19 105 GLY A CA 1
ATOM 826 C C . GLY A 1 105 ? 3.726 7.505 -9.826 1.00 67.19 105 GLY A C 1
ATOM 827 O O . GLY A 1 105 ? 4.002 6.367 -9.450 1.00 67.19 105 GLY A O 1
ATOM 828 N N . TYR A 1 106 ? 2.648 7.743 -10.577 1.00 73.06 106 TYR A N 1
ATOM 829 C CA . TYR A 1 106 ? 1.673 6.703 -10.944 1.00 73.06 106 TYR A CA 1
ATOM 830 C C . TYR A 1 106 ? 2.314 5.480 -11.626 1.00 73.06 106 TYR A C 1
ATOM 832 O O . TYR A 1 106 ? 1.924 4.345 -11.363 1.00 73.06 106 TYR A O 1
ATOM 840 N N . CYS A 1 107 ? 3.339 5.700 -12.457 1.00 73.00 107 CYS A N 1
ATOM 841 C CA . CYS A 1 107 ? 4.079 4.630 -13.127 1.00 73.00 107 CYS A CA 1
ATOM 842 C C . CYS A 1 107 ? 4.759 3.679 -12.135 1.00 73.00 107 CYS A C 1
ATOM 844 O O . CYS A 1 107 ? 4.757 2.469 -12.341 1.00 73.00 107 CYS A O 1
ATOM 846 N N . PHE A 1 108 ? 5.310 4.226 -11.051 1.00 74.38 108 PHE A N 1
ATOM 847 C CA . PHE A 1 108 ? 5.933 3.438 -9.998 1.00 74.38 108 PHE A CA 1
ATOM 848 C C . PHE A 1 108 ? 4.883 2.606 -9.246 1.00 74.38 108 PHE A C 1
ATOM 850 O O . PHE A 1 108 ? 5.070 1.407 -9.067 1.00 74.38 108 PHE A O 1
ATOM 857 N N . ILE A 1 109 ? 3.751 3.218 -8.877 1.00 78.88 109 ILE A N 1
ATOM 858 C CA . ILE A 1 109 ? 2.676 2.540 -8.135 1.00 78.88 109 ILE A CA 1
ATOM 859 C C . ILE A 1 109 ? 2.106 1.373 -8.954 1.00 78.88 109 ILE A C 1
ATOM 861 O O . ILE A 1 109 ? 1.887 0.285 -8.427 1.00 78.88 109 ILE A O 1
ATOM 865 N N . LEU A 1 110 ? 1.908 1.571 -10.260 1.00 79.19 110 LEU A N 1
ATOM 866 C CA . LEU A 1 110 ? 1.472 0.497 -11.151 1.00 79.19 110 LEU A CA 1
ATOM 867 C C . LEU A 1 110 ? 2.489 -0.638 -11.254 1.00 79.19 110 LEU A C 1
ATOM 869 O O . LEU A 1 110 ? 2.089 -1.800 -11.228 1.00 79.19 110 LEU A O 1
ATOM 873 N N . ALA A 1 111 ? 3.778 -0.312 -11.375 1.00 77.31 111 ALA A N 1
ATOM 874 C CA . ALA A 1 111 ? 4.829 -1.321 -11.417 1.00 77.31 111 ALA A CA 1
ATOM 875 C C . ALA A 1 111 ? 4.851 -2.136 -10.117 1.00 77.31 111 ALA A C 1
ATOM 877 O O . ALA A 1 111 ? 4.877 -3.363 -10.173 1.00 77.31 111 ALA A O 1
ATOM 878 N N . TRP A 1 112 ? 4.752 -1.470 -8.963 1.00 81.19 112 TRP A N 1
ATOM 879 C CA . TRP A 1 112 ? 4.653 -2.130 -7.662 1.00 81.19 112 TRP A CA 1
ATOM 880 C C . TRP A 1 112 ? 3.465 -3.088 -7.598 1.00 81.19 112 TRP A C 1
ATOM 882 O O . TRP A 1 112 ? 3.659 -4.266 -7.324 1.00 81.19 112 TRP A O 1
ATOM 892 N N . ILE A 1 113 ? 2.251 -2.616 -7.910 1.00 83.12 113 ILE A N 1
ATOM 893 C CA . ILE A 1 113 ? 1.043 -3.456 -7.874 1.00 83.12 113 ILE A CA 1
ATOM 894 C C . ILE A 1 113 ? 1.192 -4.653 -8.812 1.00 83.12 113 ILE A C 1
ATOM 896 O O . ILE A 1 113 ? 0.844 -5.761 -8.417 1.00 83.12 113 ILE A O 1
ATOM 900 N N . TYR A 1 114 ? 1.704 -4.449 -10.030 1.00 81.06 114 TYR A N 1
ATOM 901 C CA . TYR A 1 114 ? 1.895 -5.527 -11.001 1.00 81.06 114 TYR A CA 1
ATOM 902 C C . TYR A 1 114 ? 2.796 -6.633 -10.438 1.00 81.06 114 TYR A C 1
ATOM 904 O O . TYR A 1 114 ? 2.372 -7.785 -10.366 1.00 81.06 114 TYR A O 1
ATOM 912 N N . TYR A 1 115 ? 4.000 -6.281 -9.978 1.00 78.81 115 TYR A N 1
ATOM 913 C CA . TYR A 1 115 ? 4.954 -7.270 -9.477 1.00 78.81 115 TYR A CA 1
ATOM 914 C C . TYR A 1 115 ? 4.526 -7.877 -8.136 1.00 78.81 115 TYR A C 1
ATOM 916 O O . TYR A 1 115 ? 4.598 -9.091 -7.968 1.00 78.81 115 TYR A O 1
ATOM 924 N N . ALA A 1 116 ? 4.017 -7.064 -7.207 1.00 78.12 116 ALA A N 1
ATOM 925 C CA . ALA A 1 116 ? 3.558 -7.549 -5.908 1.00 78.12 116 ALA A CA 1
ATOM 926 C C . ALA A 1 116 ? 2.363 -8.504 -6.046 1.00 78.12 116 ALA A C 1
ATOM 928 O O . ALA A 1 116 ? 2.308 -9.521 -5.359 1.00 78.12 116 ALA A O 1
ATOM 929 N N . SER A 1 117 ? 1.442 -8.230 -6.977 1.00 83.00 117 SER A N 1
ATOM 930 C CA . SER A 1 117 ? 0.308 -9.125 -7.241 1.00 83.00 117 SER A CA 1
ATOM 931 C C . SER A 1 117 ? 0.745 -10.449 -7.864 1.00 83.00 117 SER A C 1
ATOM 933 O O . SER A 1 117 ? 0.120 -11.472 -7.597 1.00 83.00 117 SER A O 1
ATOM 935 N N . GLU A 1 118 ? 1.790 -10.440 -8.697 1.00 79.94 118 GLU A N 1
ATOM 936 C CA . GLU A 1 118 ? 2.331 -11.649 -9.327 1.00 79.94 118 GLU A CA 1
ATOM 937 C C . GLU A 1 118 ? 3.053 -12.547 -8.308 1.00 79.94 118 GLU A C 1
ATOM 939 O O . GLU A 1 118 ? 2.891 -13.765 -8.344 1.00 79.94 118 GLU A O 1
ATOM 944 N N . GLU A 1 119 ? 3.807 -11.956 -7.378 1.00 75.69 119 GLU A N 1
ATOM 945 C CA . GLU A 1 119 ? 4.606 -12.697 -6.393 1.00 75.69 119 GLU A CA 1
ATOM 946 C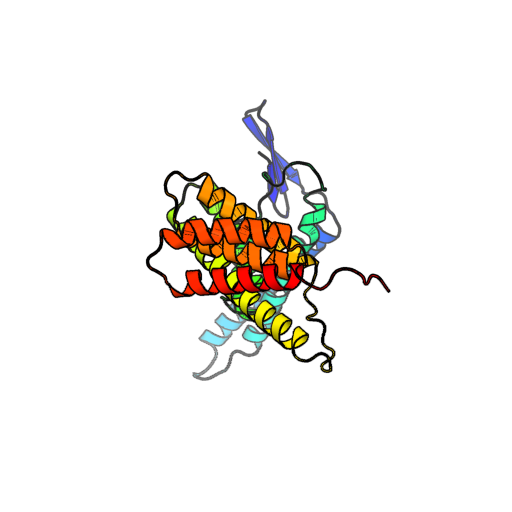 C . GLU A 1 119 ? 3.814 -13.083 -5.135 1.00 75.69 119 GLU A C 1
ATOM 948 O O . GLU A 1 119 ? 3.848 -14.236 -4.704 1.00 75.69 119 GLU A O 1
ATOM 953 N N . TYR A 1 120 ? 3.094 -12.127 -4.545 1.00 78.88 120 TYR A N 1
ATOM 954 C CA . TYR A 1 120 ? 2.435 -12.283 -3.243 1.00 78.88 120 TYR A CA 1
ATOM 955 C C . TYR A 1 120 ? 0.917 -12.472 -3.353 1.00 78.88 120 TYR A C 1
ATOM 957 O O . TYR A 1 120 ? 0.267 -12.820 -2.367 1.00 78.88 120 TYR A O 1
ATOM 965 N N . GLY A 1 121 ? 0.341 -12.258 -4.537 1.00 82.19 121 GLY A N 1
ATOM 966 C CA . GLY A 1 121 ? -1.103 -12.265 -4.751 1.00 82.19 121 GLY A CA 1
ATOM 967 C C . GLY A 1 121 ? -1.764 -10.910 -4.480 1.00 82.19 121 GLY A C 1
ATOM 968 O O . GLY A 1 121 ? -1.172 -9.982 -3.924 1.00 82.19 121 GLY A O 1
ATOM 969 N N . LEU A 1 122 ? -3.023 -10.789 -4.902 1.00 79.56 122 LEU A N 1
ATOM 970 C CA . LEU A 1 122 ? -3.806 -9.549 -4.802 1.00 79.56 122 LEU A CA 1
ATOM 971 C C . LEU A 1 122 ? -4.153 -9.185 -3.349 1.00 79.56 122 LEU A C 1
ATOM 973 O O . LEU A 1 122 ? -4.149 -8.010 -2.996 1.00 79.56 122 LEU A O 1
ATOM 977 N N . ASP A 1 123 ? -4.385 -10.191 -2.507 1.00 80.00 123 ASP A N 1
ATOM 978 C CA . ASP A 1 123 ? -4.813 -10.029 -1.111 1.00 80.00 123 ASP A CA 1
ATOM 979 C C . ASP A 1 123 ? -3.630 -10.023 -0.127 1.00 80.00 123 ASP A C 1
ATOM 981 O O . ASP A 1 123 ? -3.777 -10.336 1.053 1.00 80.00 123 ASP A O 1
ATOM 985 N N . SER A 1 124 ? -2.426 -9.702 -0.607 1.00 82.81 124 SER A N 1
ATOM 986 C CA . SER A 1 124 ? -1.240 -9.630 0.242 1.00 82.81 124 SER A CA 1
ATOM 987 C C . SER A 1 124 ? -1.096 -8.255 0.885 1.00 82.81 124 SER A C 1
ATOM 989 O O . SER A 1 124 ? -1.399 -7.220 0.285 1.00 82.81 124 SER A O 1
ATOM 991 N N . THR A 1 125 ? -0.539 -8.222 2.094 1.00 76.44 125 THR A N 1
ATOM 992 C CA . THR A 1 125 ? -0.217 -6.961 2.768 1.00 76.44 125 THR A CA 1
ATOM 993 C C . THR A 1 125 ? 0.818 -6.132 2.003 1.00 76.44 125 THR A C 1
ATOM 995 O O . THR A 1 125 ? 0.827 -4.925 2.166 1.00 76.44 125 THR A O 1
ATOM 998 N N . VAL A 1 126 ? 1.667 -6.741 1.160 1.00 77.62 126 VAL A N 1
ATOM 999 C CA . VAL A 1 126 ? 2.658 -6.040 0.307 1.00 77.62 126 VAL A CA 1
ATOM 1000 C C . VAL A 1 126 ? 1.986 -5.360 -0.893 1.00 77.62 126 VAL A C 1
ATOM 1002 O O . VAL A 1 126 ? 2.323 -4.242 -1.278 1.00 77.62 126 VAL A O 1
ATOM 1005 N N . THR A 1 127 ? 1.004 -6.026 -1.501 1.00 82.38 127 THR A N 1
ATOM 1006 C CA . THR A 1 127 ? 0.241 -5.479 -2.634 1.00 82.38 127 THR A CA 1
ATOM 1007 C C . THR A 1 127 ? -0.634 -4.306 -2.187 1.00 82.38 127 THR A C 1
ATOM 1009 O O . THR A 1 127 ? -0.797 -3.331 -2.927 1.00 82.38 127 THR A O 1
ATOM 1012 N N . CYS A 1 128 ? -1.139 -4.361 -0.951 1.00 85.00 128 CYS A N 1
ATOM 1013 C CA . CYS A 1 128 ? -1.947 -3.303 -0.351 1.00 85.00 128 CYS A CA 1
ATOM 1014 C C . CYS A 1 128 ? -1.259 -1.946 -0.267 1.00 85.00 128 CYS A C 1
ATOM 1016 O O . CYS A 1 128 ? -1.943 -0.943 -0.469 1.00 85.00 128 CYS A O 1
ATOM 1018 N N . ASP A 1 129 ? 0.054 -1.899 -0.047 1.00 82.50 129 ASP A N 1
ATOM 1019 C CA . ASP A 1 129 ? 0.798 -0.634 0.007 1.00 82.50 129 ASP A CA 1
ATOM 1020 C C . ASP A 1 129 ? 0.646 0.124 -1.329 1.00 82.50 129 ASP A C 1
ATOM 1022 O O . ASP A 1 129 ? 0.362 1.323 -1.372 1.00 82.50 129 ASP A O 1
ATOM 1026 N N . GLY A 1 130 ? 0.678 -0.605 -2.451 1.00 83.00 130 GLY A N 1
ATOM 1027 C CA . GLY A 1 130 ? 0.413 -0.050 -3.779 1.00 83.00 130 GLY A CA 1
ATOM 1028 C C . GLY A 1 130 ? -1.016 0.475 -3.949 1.00 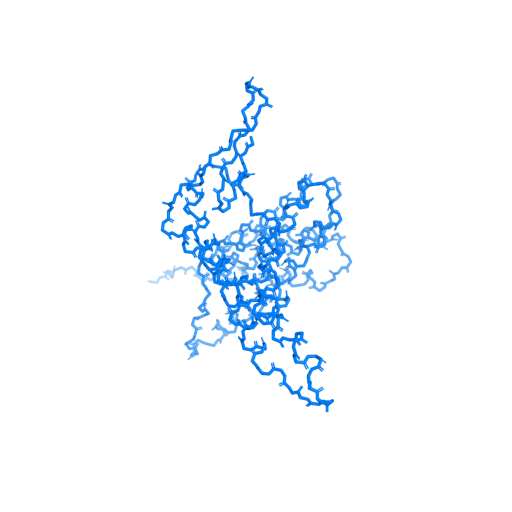83.00 130 GLY A C 1
ATOM 1029 O O . GLY A 1 130 ? -1.217 1.561 -4.503 1.00 83.00 130 GLY A O 1
ATOM 1030 N N . TYR A 1 131 ? -2.023 -0.259 -3.464 1.00 87.06 131 TYR A N 1
ATOM 1031 C CA . TYR A 1 131 ? -3.417 0.200 -3.502 1.00 87.06 131 TYR A CA 1
ATOM 1032 C C . TYR A 1 131 ? -3.645 1.439 -2.640 1.00 87.06 131 TYR A C 1
ATOM 1034 O O . TYR A 1 131 ? -4.372 2.339 -3.065 1.00 87.06 131 TYR A O 1
ATOM 1042 N N . PHE A 1 132 ? -2.997 1.513 -1.480 1.00 88.75 132 PHE A N 1
ATOM 1043 C CA . PHE A 1 132 ? -3.040 2.670 -0.597 1.00 88.75 132 PHE A CA 1
ATOM 1044 C C . PHE A 1 132 ? -2.446 3.909 -1.280 1.00 88.75 132 PHE A C 1
ATOM 1046 O O . PHE A 1 132 ? -3.139 4.917 -1.427 1.00 88.75 132 PHE A O 1
ATOM 1053 N N . PHE A 1 133 ? -1.231 3.812 -1.831 1.00 83.75 133 PHE A N 1
ATOM 1054 C CA . PHE A 1 133 ? -0.625 4.934 -2.560 1.00 83.75 133 PHE A CA 1
ATOM 1055 C C . PHE A 1 133 ? -1.461 5.365 -3.771 1.00 83.75 133 PHE A C 1
ATOM 1057 O O . PHE A 1 133 ? -1.581 6.557 -4.067 1.00 83.75 133 PHE A O 1
ATOM 1064 N N . MET A 1 134 ? -2.083 4.414 -4.475 1.00 84.81 134 MET A N 1
ATOM 1065 C CA . MET A 1 134 ? -2.987 4.737 -5.580 1.00 84.81 134 MET A CA 1
ATOM 1066 C C . MET A 1 134 ? -4.244 5.475 -5.098 1.00 84.81 134 MET A C 1
ATOM 1068 O O . MET A 1 134 ? -4.712 6.405 -5.766 1.00 84.81 134 MET A O 1
ATOM 1072 N N . ALA A 1 135 ? -4.793 5.080 -3.951 1.00 86.81 135 ALA A N 1
ATOM 1073 C CA . ALA A 1 135 ? -5.967 5.707 -3.359 1.00 86.81 135 ALA A CA 1
ATOM 1074 C C . ALA A 1 135 ? -5.696 7.167 -2.974 1.00 86.81 135 ALA A C 1
ATOM 1076 O O . ALA A 1 135 ? -6.513 8.027 -3.318 1.00 86.81 135 ALA A O 1
ATOM 1077 N N . ASP A 1 136 ? -4.536 7.460 -2.381 1.00 83.19 136 ASP A N 1
ATOM 1078 C CA . ASP A 1 136 ? -4.090 8.816 -2.029 1.00 83.19 136 ASP A CA 1
ATOM 1079 C C . ASP A 1 136 ? -4.005 9.730 -3.256 1.00 83.19 136 ASP A C 1
ATOM 1081 O O . ASP A 1 136 ? -4.511 10.861 -3.262 1.00 83.19 136 ASP A O 1
ATOM 1085 N N . VAL A 1 137 ? -3.430 9.217 -4.350 1.00 81.12 137 VAL A N 1
ATOM 1086 C CA . VAL A 1 137 ? -3.367 9.936 -5.630 1.00 81.12 137 VAL A CA 1
ATOM 1087 C C . VAL A 1 137 ? -4.774 10.263 -6.137 1.00 81.12 137 VAL A C 1
ATOM 1089 O O . VAL A 1 137 ? -5.031 11.387 -6.581 1.00 81.12 137 VAL A O 1
ATOM 1092 N N . PHE A 1 138 ? -5.713 9.317 -6.059 1.00 83.06 138 PHE A N 1
ATOM 1093 C CA . PHE A 1 138 ? -7.093 9.545 -6.491 1.00 83.06 138 PHE A CA 1
ATOM 1094 C C . PHE A 1 138 ? -7.900 10.440 -5.546 1.00 83.06 138 PHE A C 1
ATOM 1096 O O . PHE A 1 138 ? -8.748 11.199 -6.030 1.00 83.06 138 PHE A O 1
ATOM 1103 N N . ALA A 1 139 ? -7.601 10.423 -4.244 1.00 83.62 139 ALA A N 1
ATOM 1104 C CA . ALA A 1 139 ? -8.205 11.310 -3.252 1.00 83.62 139 ALA A CA 1
ATOM 1105 C C . ALA A 1 139 ? -7.923 12.769 -3.620 1.00 83.62 139 ALA A C 1
ATOM 1107 O O . ALA A 1 139 ? -8.841 13.585 -3.712 1.00 83.62 139 ALA A O 1
ATOM 1108 N N . LYS A 1 140 ? -6.664 13.075 -3.953 1.00 78.25 140 LYS A N 1
ATOM 1109 C CA . LYS A 1 140 ? -6.243 14.417 -4.386 1.00 78.25 140 LYS A CA 1
ATOM 1110 C C . LYS A 1 140 ? -6.843 14.846 -5.722 1.00 78.25 140 LYS A C 1
ATOM 1112 O O . LYS A 1 140 ? -7.058 16.033 -5.944 1.00 78.25 140 LYS A O 1
ATOM 1117 N N . GLN A 1 141 ? -7.159 13.894 -6.600 1.00 77.00 141 GLN A N 1
ATOM 1118 C CA . GLN A 1 141 ? -7.896 14.160 -7.844 1.00 77.00 141 GLN A CA 1
ATOM 1119 C C . GLN A 1 141 ? -9.407 14.359 -7.625 1.00 77.00 141 GLN A C 1
ATOM 1121 O O . GLN A 1 141 ? -10.132 14.590 -8.592 1.00 77.00 141 GLN A O 1
ATOM 1126 N N . GLY A 1 142 ? -9.908 14.217 -6.393 1.00 79.75 142 GLY A N 1
ATOM 1127 C CA . GLY A 1 142 ? -11.338 14.266 -6.084 1.00 79.75 142 GLY A CA 1
ATOM 1128 C C . GLY A 1 142 ? -12.126 13.056 -6.600 1.00 79.75 142 GLY A C 1
ATOM 1129 O O . GLY A 1 142 ? -13.357 13.099 -6.657 1.00 79.75 142 GLY A O 1
ATOM 1130 N N . LYS A 1 143 ? -11.457 11.958 -6.986 1.00 84.75 143 LYS A N 1
ATOM 1131 C CA . LYS A 1 143 ? -12.100 10.736 -7.505 1.00 84.75 143 LYS A CA 1
ATOM 1132 C C . LYS A 1 143 ? -12.544 9.814 -6.367 1.00 84.75 143 LYS A C 1
ATOM 1134 O O . LYS A 1 143 ? -12.106 8.673 -6.246 1.00 84.75 143 LYS A O 1
ATOM 1139 N N . MET A 1 144 ? -13.486 10.310 -5.568 1.00 87.75 144 MET A N 1
ATOM 1140 C CA . MET A 1 144 ? -13.897 9.706 -4.295 1.00 87.75 144 MET A CA 1
ATOM 1141 C C . MET A 1 144 ? -14.440 8.275 -4.397 1.00 87.75 144 MET A C 1
ATOM 1143 O O . MET A 1 144 ? -14.328 7.518 -3.440 1.00 87.75 144 MET A O 1
ATOM 1147 N N . SER A 1 145 ? -15.059 7.891 -5.516 1.00 88.25 145 SER A N 1
ATOM 1148 C CA . SER A 1 145 ? -15.545 6.517 -5.715 1.00 88.25 145 SER A CA 1
ATOM 1149 C C . SER A 1 145 ? -14.398 5.514 -5.846 1.00 88.25 145 SER A C 1
ATOM 1151 O O . SER A 1 145 ? -14.457 4.440 -5.255 1.00 88.25 145 SER A O 1
ATOM 1153 N N . ILE A 1 146 ? -13.347 5.882 -6.582 1.00 88.19 146 ILE A N 1
ATOM 1154 C CA . ILE A 1 146 ? -12.165 5.039 -6.792 1.00 88.19 146 ILE A CA 1
ATOM 1155 C C . ILE A 1 146 ? -11.359 4.961 -5.498 1.00 88.19 146 ILE A C 1
ATOM 1157 O O . ILE A 1 146 ? -10.997 3.867 -5.078 1.00 88.19 146 ILE A O 1
ATOM 1161 N N . THR A 1 147 ? -11.153 6.099 -4.830 1.00 87.88 147 THR A N 1
ATOM 1162 C CA . THR A 1 147 ? -10.464 6.149 -3.535 1.00 87.88 147 THR A CA 1
ATOM 1163 C C . THR A 1 147 ? -11.123 5.233 -2.511 1.00 87.88 147 THR A C 1
ATOM 1165 O O . THR A 1 147 ? -10.442 4.392 -1.937 1.00 87.88 147 THR A O 1
ATOM 1168 N N . ARG A 1 148 ? -12.451 5.320 -2.335 1.00 89.62 148 ARG A N 1
ATOM 1169 C CA . ARG A 1 148 ? -13.173 4.436 -1.406 1.00 89.62 148 ARG A CA 1
ATOM 1170 C C . ARG A 1 148 ? -13.037 2.966 -1.777 1.00 89.62 148 ARG A C 1
ATOM 1172 O O . ARG A 1 148 ? -12.828 2.144 -0.897 1.00 89.62 148 ARG A O 1
ATOM 1179 N N . SER A 1 149 ? -13.117 2.633 -3.065 1.00 92.00 149 SER A N 1
ATOM 1180 C CA . SER A 1 149 ? -12.946 1.250 -3.519 1.00 92.00 149 SER A CA 1
ATOM 1181 C C . SER A 1 149 ? -11.558 0.701 -3.178 1.00 92.00 149 SER A C 1
ATOM 1183 O O . SER A 1 149 ? -11.454 -0.431 -2.717 1.00 92.00 149 SER A O 1
ATOM 1185 N N . LEU A 1 150 ? -10.502 1.493 -3.390 1.00 91.12 150 LEU A N 1
ATOM 1186 C CA . LEU A 1 150 ? -9.124 1.091 -3.099 1.00 91.12 150 LEU A CA 1
ATOM 1187 C C . LEU A 1 150 ? -8.868 1.003 -1.590 1.00 91.12 150 LEU A C 1
ATOM 1189 O O . LEU A 1 150 ? -8.357 -0.007 -1.121 1.00 91.12 150 LEU A O 1
ATOM 1193 N N . TYR A 1 151 ? -9.294 1.999 -0.809 1.00 92.50 151 TYR A N 1
ATOM 1194 C CA . TYR A 1 151 ? -9.213 1.946 0.654 1.00 92.50 151 TYR A CA 1
ATOM 1195 C C . TYR A 1 151 ? -10.035 0.797 1.248 1.00 92.50 151 TYR A C 1
ATOM 1197 O O . TYR A 1 151 ? -9.614 0.187 2.226 1.00 92.50 151 TYR A O 1
ATOM 1205 N N . SER A 1 152 ? -11.183 0.449 0.667 1.00 92.19 152 SER A N 1
ATOM 1206 C CA . SER A 1 152 ? -11.956 -0.718 1.103 1.00 92.19 152 SER A CA 1
ATOM 1207 C C . SER A 1 152 ? -11.181 -2.019 0.894 1.00 92.19 152 SER A C 1
ATOM 1209 O O . SER A 1 152 ? -11.105 -2.830 1.816 1.00 92.19 152 SER A O 1
ATOM 1211 N N . ALA A 1 153 ? -10.517 -2.174 -0.257 1.00 92.69 153 ALA A N 1
ATOM 1212 C CA . ALA A 1 153 ? -9.644 -3.318 -0.517 1.00 92.69 153 ALA A CA 1
ATOM 1213 C C . ALA A 1 153 ? -8.482 -3.391 0.490 1.00 92.69 153 ALA A C 1
ATOM 1215 O O . ALA A 1 153 ? -8.267 -4.435 1.100 1.00 92.69 153 ALA A O 1
ATOM 1216 N N . VAL A 1 154 ? -7.801 -2.266 0.743 1.00 92.38 154 VAL A N 1
ATOM 1217 C CA . VAL A 1 154 ? -6.721 -2.185 1.744 1.00 92.38 154 VAL A CA 1
ATOM 1218 C C . VAL A 1 154 ? -7.232 -2.584 3.133 1.00 92.38 154 VAL A C 1
ATOM 1220 O O . VAL A 1 154 ? -6.635 -3.439 3.785 1.00 92.38 154 VAL A O 1
ATOM 1223 N N . ALA A 1 155 ? -8.364 -2.024 3.574 1.00 92.94 155 ALA A N 1
ATOM 1224 C CA . ALA A 1 155 ? -8.954 -2.329 4.879 1.00 92.94 155 ALA A CA 1
ATOM 1225 C C . ALA A 1 155 ? -9.308 -3.814 5.018 1.00 92.94 155 ALA A C 1
ATOM 1227 O O . ALA A 1 155 ? -9.082 -4.401 6.073 1.00 92.94 155 ALA A O 1
ATOM 1228 N N . HIS A 1 156 ? -9.853 -4.424 3.965 1.00 92.94 156 HIS A N 1
ATOM 1229 C CA . HIS A 1 156 ? -10.232 -5.831 3.976 1.00 92.94 156 HIS A CA 1
ATOM 1230 C C . HIS A 1 156 ? -9.011 -6.749 4.106 1.00 92.94 156 HIS A C 1
ATOM 1232 O O . HIS A 1 156 ? -9.000 -7.633 4.962 1.00 92.94 156 HIS A O 1
ATOM 1238 N N . THR A 1 157 ? -7.958 -6.511 3.323 1.00 91.50 157 THR A N 1
ATOM 1239 C CA . THR A 1 157 ? -6.719 -7.294 3.413 1.00 91.50 157 THR A CA 1
ATOM 1240 C C . THR A 1 157 ? -6.080 -7.187 4.795 1.00 91.50 157 THR A C 1
ATOM 1242 O O . THR A 1 157 ? -5.700 -8.202 5.382 1.00 91.50 157 THR A O 1
ATOM 1245 N N . TRP A 1 158 ? -6.014 -5.975 5.356 1.00 91.12 158 TRP A N 1
ATOM 1246 C CA . TRP A 1 158 ? -5.526 -5.772 6.721 1.00 91.12 158 TRP A CA 1
ATOM 1247 C C . TRP A 1 158 ? -6.396 -6.474 7.757 1.00 91.12 158 TRP A C 1
ATOM 1249 O O . TRP A 1 158 ? -5.865 -7.101 8.670 1.00 91.12 158 TRP A O 1
ATOM 1259 N N . HIS A 1 159 ? -7.718 -6.428 7.605 1.00 93.12 159 HIS A N 1
ATOM 1260 C CA . HIS A 1 159 ? -8.633 -7.126 8.498 1.00 93.12 159 HIS A CA 1
ATOM 1261 C C . HIS A 1 159 ? -8.395 -8.641 8.484 1.00 93.12 159 HIS A C 1
ATOM 1263 O O . HIS A 1 159 ? -8.285 -9.242 9.553 1.00 93.12 159 HIS A O 1
ATOM 1269 N N . CYS A 1 160 ? -8.277 -9.258 7.302 1.00 90.88 160 CYS A N 1
ATOM 1270 C CA . CYS A 1 160 ? -7.962 -10.683 7.164 1.00 90.88 160 CYS A CA 1
ATOM 1271 C C . CYS A 1 160 ? -6.635 -11.028 7.846 1.00 90.88 160 CYS A C 1
ATOM 1273 O O . CYS A 1 160 ? -6.602 -11.890 8.724 1.00 90.88 160 CYS A O 1
ATOM 1275 N N . HIS A 1 161 ? -5.572 -10.291 7.518 1.00 88.25 161 HIS A N 1
ATOM 1276 C CA . HIS A 1 161 ? -4.242 -10.523 8.072 1.00 88.25 161 HIS A CA 1
ATOM 1277 C C . HIS A 1 161 ? -4.198 -10.384 9.603 1.00 88.25 161 HIS A C 1
ATOM 1279 O O . HIS A 1 161 ? -3.672 -11.247 10.305 1.00 88.25 161 HIS A O 1
ATOM 1285 N N . LEU A 1 162 ? -4.790 -9.315 10.144 1.00 90.19 162 LEU A N 1
ATOM 1286 C CA . LEU A 1 162 ? -4.834 -9.075 11.588 1.00 90.19 162 LEU A CA 1
ATOM 1287 C C . LEU A 1 162 ? -5.699 -10.101 12.318 1.00 90.19 162 LEU A C 1
ATOM 1289 O O . LEU A 1 162 ? -5.369 -10.469 13.442 1.00 90.19 162 LEU A O 1
ATOM 1293 N N . THR A 1 163 ? -6.766 -10.594 11.687 1.00 91.00 163 THR A N 1
ATOM 1294 C CA . THR A 1 163 ? -7.602 -11.658 12.260 1.00 91.00 163 THR A CA 1
ATOM 1295 C C . THR A 1 163 ? -6.814 -12.963 12.391 1.00 91.00 163 THR A C 1
ATOM 1297 O O . THR A 1 163 ? -6.883 -13.612 13.436 1.00 91.00 163 THR A O 1
ATOM 1300 N N . GLU A 1 164 ? -6.025 -13.335 11.378 1.00 88.25 164 GLU A N 1
ATOM 1301 C CA . GLU A 1 164 ? -5.150 -14.518 11.429 1.00 88.25 164 GLU A CA 1
ATOM 1302 C C . GLU A 1 164 ? -4.072 -14.392 12.515 1.00 88.25 164 GLU A C 1
ATOM 1304 O O . GLU A 1 164 ? -3.849 -15.325 13.297 1.00 88.25 164 GLU A O 1
ATOM 1309 N N . LEU A 1 165 ? -3.440 -13.219 12.617 1.00 85.06 165 LEU A N 1
ATOM 1310 C CA . LEU A 1 165 ? -2.458 -12.933 13.665 1.00 85.06 165 LEU A CA 1
ATOM 1311 C C . LEU A 1 165 ? -3.080 -12.977 15.060 1.00 85.06 165 LEU A C 1
ATOM 1313 O O . LEU A 1 165 ? -2.513 -13.585 15.967 1.00 85.06 165 LEU A O 1
ATOM 1317 N N . LEU A 1 166 ? -4.254 -12.371 15.232 1.00 85.94 166 LEU A N 1
ATOM 1318 C CA . LEU A 1 166 ? -4.987 -12.380 16.493 1.00 85.94 166 LEU A CA 1
ATOM 1319 C C . LEU A 1 166 ? -5.359 -13.802 16.908 1.00 85.94 166 LEU A C 1
ATOM 1321 O O . LEU A 1 166 ? -5.161 -14.167 18.065 1.00 85.94 166 LEU A O 1
ATOM 1325 N N . HIS A 1 167 ? -5.852 -14.616 15.975 1.00 85.94 167 HIS A N 1
ATOM 1326 C CA . HIS A 1 167 ? -6.184 -16.012 16.242 1.00 85.94 167 HIS A CA 1
ATOM 1327 C C . HIS A 1 167 ? -4.955 -16.796 16.718 1.00 85.94 167 HIS A C 1
ATOM 1329 O O . HIS A 1 167 ? -5.012 -17.467 17.747 1.00 85.94 167 HIS A O 1
ATOM 1335 N N . THR A 1 168 ? -3.824 -16.635 16.026 1.00 82.75 168 THR A N 1
ATOM 1336 C CA . THR A 1 168 ? -2.545 -17.259 16.401 1.00 82.75 168 THR A CA 1
ATOM 1337 C C . THR A 1 168 ? -2.086 -16.803 17.790 1.00 82.75 168 THR A C 1
ATOM 1339 O O . THR A 1 168 ? -1.687 -17.616 18.621 1.00 82.75 168 THR A O 1
ATOM 1342 N N . HIS A 1 169 ? -2.196 -15.505 18.082 1.00 79.94 169 HIS A N 1
ATOM 1343 C CA . HIS A 1 169 ? -1.815 -14.926 19.369 1.00 79.94 169 HIS A CA 1
ATOM 1344 C C . HIS A 1 169 ? -2.689 -15.435 20.528 1.00 79.94 169 HIS A C 1
ATOM 1346 O O . HIS A 1 169 ? -2.181 -15.775 21.595 1.00 79.94 169 HIS A O 1
ATOM 1352 N N . VAL A 1 170 ? -4.003 -15.549 20.315 1.00 79.25 170 VAL A N 1
ATOM 1353 C CA . VAL A 1 170 ? -4.938 -16.109 21.304 1.00 79.25 170 VAL A CA 1
ATOM 1354 C C . VAL A 1 170 ? -4.665 -17.595 21.550 1.00 79.25 170 VAL A C 1
ATOM 1356 O O . VAL A 1 170 ? -4.695 -18.029 22.701 1.00 79.25 170 VAL A O 1
ATOM 1359 N N . GLN A 1 171 ? -4.355 -18.368 20.505 1.00 78.62 171 GLN A N 1
ATOM 1360 C CA . GLN A 1 171 ? -3.967 -19.776 20.648 1.00 78.62 171 GLN A CA 1
ATOM 1361 C C . GLN A 1 171 ? -2.661 -19.937 21.436 1.00 78.62 171 GLN A C 1
ATOM 1363 O O . GLN A 1 171 ? -2.585 -20.803 22.306 1.00 78.62 171 GLN A O 1
ATOM 1368 N N . PHE A 1 172 ? -1.673 -19.067 21.204 1.00 73.31 172 PHE A N 1
ATOM 1369 C CA . PHE A 1 172 ? -0.421 -19.053 21.965 1.00 73.31 172 PHE A CA 1
ATOM 1370 C C . PHE A 1 172 ? -0.655 -18.817 23.466 1.00 73.31 172 PHE A C 1
ATOM 1372 O O . PHE A 1 172 ? -0.112 -19.540 24.299 1.00 73.31 172 PHE A O 1
ATOM 1379 N N . PHE A 1 173 ? -1.528 -17.872 23.837 1.00 68.56 173 PHE A N 1
ATOM 1380 C CA . PHE A 1 173 ? -1.896 -17.667 25.246 1.00 68.56 173 PHE A CA 1
ATOM 1381 C C . PHE A 1 173 ? -2.552 -18.891 25.893 1.00 68.56 173 PHE A C 1
ATOM 1383 O O . PHE A 1 173 ? -2.460 -19.066 27.108 1.00 68.56 173 PHE A O 1
ATOM 1390 N N . GLN A 1 174 ? -3.233 -19.722 25.104 1.00 70.31 174 GLN A N 1
ATOM 1391 C CA . GLN A 1 174 ? -3.891 -20.931 25.591 1.00 70.31 174 GLN A CA 1
ATOM 1392 C C . GLN A 1 174 ? -2.938 -22.132 25.686 1.00 70.31 174 GLN A C 1
ATOM 1394 O O . GLN A 1 174 ? -3.241 -23.057 26.440 1.00 70.31 174 GLN A O 1
ATOM 1399 N N . ASN A 1 175 ? -1.807 -22.134 24.966 1.00 67.75 175 ASN A N 1
ATOM 1400 C CA . ASN A 1 175 ? -0.881 -23.267 24.923 1.00 67.75 175 ASN A CA 1
ATOM 1401 C C . ASN A 1 175 ? 0.598 -22.817 24.779 1.00 67.75 175 ASN A C 1
ATOM 1403 O O . ASN A 1 175 ? 1.106 -22.701 23.665 1.00 67.75 175 ASN A O 1
ATOM 1407 N N . PRO A 1 176 ? 1.309 -22.560 25.894 1.00 58.88 176 PRO A N 1
ATOM 1408 C CA . PRO A 1 176 ? 2.620 -21.895 25.884 1.00 58.88 176 PRO A CA 1
ATOM 1409 C C . PRO A 1 176 ? 3.825 -22.774 25.482 1.00 58.88 176 PRO A C 1
ATOM 1411 O O . PRO A 1 176 ? 4.943 -22.264 25.439 1.00 58.88 176 PRO A O 1
ATOM 1414 N N . ASP A 1 177 ? 3.639 -24.069 25.197 1.00 52.53 177 ASP A N 1
ATOM 1415 C CA . ASP A 1 177 ? 4.740 -25.006 24.889 1.00 52.53 177 ASP A CA 1
ATOM 1416 C C . ASP A 1 177 ? 5.236 -24.950 23.426 1.00 52.53 177 ASP A C 1
ATOM 1418 O O . ASP A 1 177 ? 6.267 -25.540 23.097 1.00 52.53 177 ASP A O 1
ATOM 1422 N N . GLU A 1 178 ? 4.555 -24.223 22.533 1.00 50.59 178 GLU A N 1
ATOM 1423 C CA . GLU A 1 178 ? 4.937 -24.103 21.120 1.00 50.59 178 GLU A CA 1
ATOM 1424 C C . GLU A 1 178 ? 5.635 -22.755 20.866 1.00 50.59 178 GLU A C 1
ATOM 1426 O O . GLU A 1 178 ? 5.019 -21.713 20.648 1.00 50.59 178 GLU A O 1
ATOM 1431 N N . LEU A 1 179 ? 6.967 -22.772 20.967 1.00 47.16 179 LEU A N 1
ATOM 1432 C CA . LEU A 1 179 ? 7.843 -21.606 20.849 1.00 47.16 179 LEU A CA 1
ATOM 1433 C C . LEU A 1 179 ? 7.946 -21.106 19.393 1.00 47.16 179 LEU A C 1
ATOM 1435 O O . LEU A 1 179 ? 8.962 -21.301 18.726 1.00 47.16 179 LEU A O 1
ATOM 1439 N N . LEU A 1 180 ? 6.919 -20.408 18.917 1.00 47.53 180 LEU A N 1
ATOM 1440 C CA . LEU A 1 180 ? 7.064 -19.396 17.874 1.00 47.53 180 LEU A CA 1
ATOM 1441 C C . LEU A 1 180 ? 6.402 -18.114 18.377 1.00 47.53 180 LEU A C 1
ATOM 1443 O O . LEU A 1 180 ? 5.184 -17.965 18.318 1.00 47.53 180 LEU A O 1
ATOM 1447 N N . GLU A 1 181 ? 7.209 -17.158 18.847 1.00 47.94 181 GLU A N 1
ATOM 1448 C CA . GLU A 1 181 ? 6.769 -15.764 18.791 1.00 47.94 181 GLU A CA 1
ATOM 1449 C C . GLU A 1 181 ? 6.316 -15.508 17.348 1.00 47.94 181 GLU A C 1
ATOM 1451 O O . GLU A 1 181 ? 7.094 -15.795 16.427 1.00 47.94 181 GLU A O 1
ATOM 1456 N N . PRO A 1 182 ? 5.094 -14.999 17.109 1.00 52.03 182 PRO A N 1
ATOM 1457 C CA . PRO A 1 182 ? 4.731 -14.510 15.795 1.00 52.03 182 PRO A CA 1
ATOM 1458 C C . PRO A 1 182 ? 5.760 -13.435 15.453 1.00 52.03 182 PRO A C 1
ATOM 1460 O O . PRO A 1 182 ? 5.734 -12.341 16.019 1.00 52.03 182 PRO A O 1
ATOM 1463 N N . SER A 1 183 ? 6.726 -13.780 14.597 1.00 48.44 183 SER A N 1
ATOM 1464 C CA . SER A 1 183 ? 7.770 -12.875 14.129 1.00 48.44 183 SER A CA 1
ATOM 1465 C C . SER A 1 183 ? 7.101 -11.865 13.209 1.00 48.44 183 SER A C 1
ATOM 1467 O O . SER A 1 183 ? 7.102 -11.973 11.987 1.00 48.44 183 SER A O 1
ATOM 1469 N N . TYR A 1 184 ? 6.400 -10.932 13.836 1.00 52.41 184 TYR A N 1
ATOM 1470 C CA . TYR A 1 184 ? 5.654 -9.896 13.175 1.00 52.41 184 TYR A CA 1
ATOM 1471 C C . TYR A 1 184 ? 6.541 -8.660 13.154 1.00 52.41 184 TYR A C 1
ATOM 1473 O O . TYR A 1 184 ? 6.788 -8.031 14.189 1.00 52.41 184 TYR A O 1
ATOM 1481 N N . ASP A 1 185 ? 7.086 -8.368 11.975 1.00 60.91 185 ASP A N 1
ATOM 1482 C CA . ASP A 1 185 ? 8.048 -7.295 11.763 1.00 60.91 185 ASP A CA 1
ATOM 1483 C C . ASP A 1 185 ? 7.503 -5.954 12.286 1.00 60.91 185 ASP A C 1
ATOM 1485 O O . ASP A 1 185 ? 6.416 -5.493 11.927 1.00 60.91 185 ASP A O 1
ATOM 1489 N N . LYS A 1 186 ? 8.268 -5.320 13.176 1.00 61.66 186 LYS A N 1
ATOM 1490 C CA . LYS A 1 186 ? 7.920 -4.035 13.791 1.00 61.66 186 LYS A CA 1
ATOM 1491 C C . LYS A 1 186 ? 7.827 -2.915 12.750 1.00 61.66 186 LYS A C 1
ATOM 1493 O O . LYS A 1 186 ? 7.074 -1.968 12.961 1.00 61.66 186 LYS A O 1
ATOM 1498 N N . GLY A 1 187 ? 8.556 -3.029 11.633 1.00 60.81 187 GLY A N 1
ATOM 1499 C CA . GLY A 1 187 ? 8.480 -2.084 10.516 1.00 60.81 187 GLY A CA 1
ATOM 1500 C C . GLY A 1 187 ? 7.101 -2.072 9.857 1.00 60.81 187 GLY A C 1
ATOM 1501 O O . GLY A 1 187 ? 6.494 -1.011 9.732 1.00 60.81 187 GLY A O 1
ATOM 1502 N N . ARG A 1 188 ? 6.567 -3.257 9.543 1.00 66.88 188 ARG A N 1
ATOM 1503 C CA . ARG A 1 188 ? 5.245 -3.417 8.916 1.00 66.88 188 ARG A CA 1
ATOM 1504 C C . ARG A 1 188 ? 4.086 -2.934 9.788 1.00 66.88 188 ARG A C 1
ATOM 1506 O O . ARG A 1 188 ? 3.064 -2.501 9.267 1.00 66.88 188 ARG A O 1
ATOM 1513 N N . ARG A 1 189 ? 4.234 -2.987 11.116 1.00 73.50 189 ARG A N 1
ATOM 1514 C CA . ARG A 1 189 ? 3.229 -2.474 12.065 1.00 73.50 189 ARG A CA 1
ATOM 1515 C C . ARG A 1 189 ? 3.040 -0.970 11.983 1.00 73.50 189 ARG A C 1
ATOM 1517 O O . ARG A 1 189 ? 1.907 -0.508 11.910 1.00 73.50 189 ARG A O 1
ATOM 1524 N N . ALA A 1 190 ? 4.146 -0.230 11.989 1.00 76.88 190 ALA A N 1
ATOM 1525 C CA . ALA A 1 190 ? 4.105 1.225 11.932 1.00 76.88 190 ALA A CA 1
ATOM 1526 C C . ALA A 1 190 ? 3.461 1.712 10.625 1.00 76.88 190 ALA A C 1
ATOM 1528 O O . ALA A 1 190 ? 2.645 2.626 10.649 1.00 76.88 190 ALA A O 1
ATOM 1529 N N . GLU A 1 191 ? 3.776 1.046 9.512 1.00 78.31 191 GLU A N 1
ATOM 1530 C CA . GLU A 1 191 ? 3.166 1.305 8.206 1.00 78.31 191 GLU A CA 1
ATOM 1531 C C . GLU A 1 191 ? 1.659 1.002 8.203 1.00 78.31 191 GLU A C 1
ATOM 1533 O O . GLU A 1 191 ? 0.858 1.840 7.791 1.00 78.31 191 GLU A O 1
ATOM 1538 N N . GLY A 1 192 ? 1.247 -0.148 8.748 1.00 84.12 192 GLY A N 1
ATOM 1539 C CA . GLY A 1 192 ? -0.168 -0.495 8.896 1.00 84.12 192 GLY A CA 1
ATOM 1540 C C . GLY A 1 192 ? -0.965 0.501 9.746 1.00 84.12 192 GLY A C 1
ATOM 1541 O O . GLY A 1 192 ? -2.064 0.893 9.354 1.00 84.12 192 GLY A O 1
ATOM 1542 N N . ASP A 1 193 ? -0.420 0.940 10.888 1.00 87.44 193 ASP A N 1
ATOM 1543 C CA . ASP A 1 193 ? -1.041 1.964 11.749 1.00 87.44 193 ASP A CA 1
ATOM 1544 C C . ASP A 1 193 ? -1.229 3.289 11.001 1.00 87.44 193 ASP A C 1
ATOM 1546 O O . ASP A 1 193 ? -2.308 3.882 11.048 1.00 87.44 193 ASP A O 1
ATOM 1550 N N . GLU A 1 194 ? -0.199 3.733 10.280 1.00 86.94 194 GLU A N 1
ATOM 1551 C CA . GLU A 1 194 ? -0.214 4.983 9.522 1.00 86.94 194 GLU A CA 1
ATOM 1552 C C . GLU A 1 194 ? -1.261 4.963 8.400 1.00 86.94 194 GLU A C 1
ATOM 1554 O O . GLU A 1 194 ? -2.081 5.884 8.294 1.00 86.94 194 GLU A O 1
ATOM 1559 N N . MET A 1 195 ? -1.302 3.886 7.609 1.00 89.50 195 MET A N 1
ATOM 1560 C CA . MET A 1 195 ? -2.288 3.733 6.536 1.00 89.50 195 MET A CA 1
ATOM 1561 C C . MET A 1 195 ? -3.717 3.699 7.082 1.00 89.50 195 MET A C 1
ATOM 1563 O O . MET A 1 195 ? -4.585 4.442 6.617 1.00 89.50 195 MET A O 1
ATOM 1567 N N . LEU A 1 196 ? -3.972 2.871 8.101 1.00 93.62 196 LEU A N 1
ATOM 1568 C CA . LEU A 1 196 ? -5.309 2.724 8.678 1.00 93.62 196 LEU A CA 1
ATOM 1569 C C . LEU A 1 196 ? -5.791 4.022 9.343 1.00 93.62 196 LEU A C 1
ATOM 1571 O O . LEU A 1 196 ? -6.974 4.352 9.240 1.00 93.62 196 LEU A O 1
ATOM 1575 N N . ARG A 1 197 ? -4.903 4.794 9.982 1.00 92.19 197 ARG A N 1
ATOM 1576 C CA . ARG A 1 197 ? -5.247 6.128 10.503 1.00 92.19 197 ARG A CA 1
ATOM 1577 C C . ARG A 1 197 ? -5.597 7.104 9.395 1.00 92.19 197 ARG A C 1
ATOM 1579 O O . ARG A 1 197 ? -6.640 7.743 9.487 1.00 92.19 197 ARG A O 1
ATOM 1586 N N . THR A 1 198 ? -4.795 7.152 8.335 1.00 90.06 198 THR A N 1
ATOM 1587 C CA . THR A 1 198 ? -5.058 8.010 7.170 1.00 90.06 198 THR A CA 1
ATOM 1588 C C . THR A 1 198 ? -6.428 7.702 6.561 1.00 90.06 198 THR A C 1
ATOM 1590 O O . THR A 1 198 ? -7.216 8.603 6.276 1.00 90.06 198 THR A O 1
ATOM 1593 N N . MET A 1 199 ? -6.765 6.417 6.431 1.00 91.69 199 MET A N 1
ATOM 1594 C CA . MET A 1 199 ? -8.069 5.970 5.935 1.00 91.69 199 MET A CA 1
ATOM 1595 C C . MET A 1 199 ? -9.218 6.340 6.881 1.00 91.69 199 MET A C 1
ATOM 1597 O O . MET A 1 199 ? -10.297 6.719 6.421 1.00 91.69 199 MET A O 1
ATOM 1601 N N . LEU A 1 200 ? -9.005 6.239 8.197 1.00 91.81 200 LEU A N 1
ATOM 1602 C CA . LEU A 1 200 ? -10.003 6.621 9.194 1.00 91.81 200 LEU A CA 1
ATOM 1603 C C . LEU A 1 200 ? -10.267 8.132 9.171 1.00 91.81 200 LEU A C 1
ATOM 1605 O O . LEU A 1 200 ? -11.428 8.540 9.167 1.00 91.81 200 LEU A O 1
ATOM 1609 N N . GLU A 1 201 ? -9.214 8.948 9.119 1.00 90.31 201 GLU A N 1
ATOM 1610 C CA . GLU A 1 201 ? -9.296 10.409 8.999 1.00 90.31 201 GLU A CA 1
ATOM 1611 C C . GLU A 1 201 ? -10.008 10.810 7.703 1.00 90.31 201 GLU A C 1
ATOM 1613 O O . GLU A 1 201 ? -10.960 11.593 7.729 1.00 90.31 201 GLU A O 1
ATOM 1618 N N . PHE A 1 202 ? -9.645 10.179 6.581 1.00 88.25 202 PHE A N 1
ATOM 1619 C CA . PHE A 1 202 ? -10.314 10.379 5.299 1.00 88.25 202 PHE A CA 1
ATOM 1620 C C . PHE A 1 202 ? -11.825 10.115 5.385 1.00 88.25 202 PHE A C 1
ATOM 1622 O O . PHE A 1 202 ? -12.622 10.921 4.902 1.00 88.25 202 PHE A O 1
ATOM 1629 N N . GLU A 1 203 ? -12.262 9.016 6.002 1.00 86.44 203 GLU A N 1
ATOM 1630 C CA . GLU A 1 203 ? -13.697 8.727 6.147 1.00 86.44 203 GLU A CA 1
ATOM 1631 C C . GLU A 1 203 ? -14.409 9.677 7.127 1.00 86.44 203 GLU A C 1
ATOM 1633 O O . GLU A 1 203 ? -15.605 9.948 6.975 1.00 86.44 203 GLU A O 1
ATOM 1638 N N . GLN A 1 204 ? -13.700 10.213 8.124 1.00 84.44 204 GLN A N 1
ATOM 1639 C CA . GLN A 1 204 ? -14.266 11.125 9.122 1.00 84.44 204 GLN A CA 1
ATOM 1640 C C . GLN A 1 204 ? -14.456 12.554 8.603 1.00 84.44 204 GLN A C 1
ATOM 1642 O O . GLN A 1 204 ? -15.488 13.168 8.917 1.00 84.44 204 GLN A O 1
ATOM 1647 N N . ASP A 1 205 ? -13.517 13.045 7.795 1.00 81.62 205 ASP A N 1
ATOM 1648 C CA . ASP A 1 205 ? -13.521 14.401 7.230 1.00 81.62 205 ASP A CA 1
ATOM 1649 C C . ASP A 1 205 ? -14.454 14.542 6.020 1.00 81.62 205 ASP A C 1
ATOM 1651 O O . ASP A 1 205 ? -14.895 15.640 5.665 1.00 81.62 205 ASP A O 1
ATOM 1655 N N . ASN A 1 206 ? -14.817 13.426 5.387 1.00 74.62 206 ASN A N 1
ATOM 1656 C CA . ASN A 1 206 ? -15.677 13.435 4.213 1.00 74.62 206 ASN A CA 1
ATOM 1657 C C . ASN A 1 206 ? -17.164 13.648 4.539 1.00 74.62 206 ASN A C 1
ATOM 1659 O O . ASN A 1 206 ? -17.736 13.071 5.465 1.00 74.62 206 ASN A O 1
ATOM 1663 N N . SER A 1 207 ? -17.851 14.419 3.683 1.00 67.38 207 SER A N 1
ATOM 1664 C CA . SER A 1 207 ? -19.283 14.731 3.846 1.00 67.38 207 SER A CA 1
ATOM 1665 C C . SER A 1 207 ? -20.195 13.502 3.733 1.00 67.38 207 SER A C 1
ATOM 1667 O O . SER A 1 207 ? -21.304 13.500 4.263 1.00 67.38 207 SER A O 1
ATOM 1669 N N . ARG A 1 208 ? -19.741 12.453 3.034 1.00 74.62 208 ARG A N 1
ATOM 1670 C CA . ARG A 1 208 ? -20.452 11.178 2.886 1.00 74.62 208 ARG A CA 1
ATOM 1671 C C . ARG A 1 208 ? -19.680 10.098 3.633 1.00 74.62 208 ARG A C 1
ATOM 1673 O O . ARG A 1 208 ? -18.770 9.500 3.062 1.00 74.62 208 ARG A O 1
ATOM 1680 N N . LYS A 1 209 ? -20.067 9.900 4.891 1.00 79.19 209 LYS A N 1
ATOM 1681 C CA . LYS A 1 209 ? -19.503 8.898 5.797 1.00 79.19 209 LYS A CA 1
ATOM 1682 C C . LYS A 1 209 ? -20.075 7.527 5.476 1.00 79.19 209 LYS A C 1
ATOM 1684 O O . LYS A 1 209 ? -21.292 7.399 5.325 1.00 79.19 209 LYS A O 1
ATOM 1689 N N . GLU A 1 210 ? -19.217 6.520 5.405 1.00 85.31 210 GLU A N 1
ATOM 1690 C CA . GLU A 1 210 ? -19.627 5.126 5.272 1.00 85.31 210 GLU A CA 1
ATOM 1691 C C . GLU A 1 210 ? -19.378 4.387 6.597 1.00 85.31 210 GLU A C 1
ATOM 1693 O O . GLU A 1 210 ? -18.243 4.011 6.892 1.00 85.31 210 GLU A O 1
ATOM 1698 N N . PRO A 1 211 ? -20.420 4.166 7.428 1.00 87.44 211 PRO A N 1
ATOM 1699 C CA . PRO A 1 211 ? -20.250 3.548 8.745 1.00 87.44 211 PRO A CA 1
ATOM 1700 C C . PRO A 1 211 ? -19.597 2.165 8.683 1.00 87.44 211 PRO A C 1
ATOM 1702 O O . PRO A 1 211 ? -18.868 1.798 9.597 1.00 87.44 211 PRO A O 1
ATOM 1705 N N . ALA A 1 212 ? -19.810 1.426 7.588 1.00 89.31 212 ALA A N 1
ATOM 1706 C CA . ALA A 1 212 ? -19.177 0.133 7.351 1.00 89.31 212 ALA A CA 1
ATOM 1707 C C . ALA A 1 212 ? -17.659 0.221 7.218 1.00 89.31 212 ALA A C 1
ATOM 1709 O O . ALA A 1 212 ? -16.946 -0.527 7.886 1.00 89.31 212 ALA A O 1
ATOM 1710 N N . GLN A 1 213 ? -17.173 1.175 6.428 1.00 89.56 213 GLN A N 1
ATOM 1711 C CA . GLN A 1 213 ? -15.746 1.399 6.255 1.00 89.56 213 GLN A CA 1
ATOM 1712 C C . GLN A 1 213 ? -15.111 1.903 7.560 1.00 89.56 213 GLN A C 1
ATOM 1714 O O . GLN A 1 213 ? -14.070 1.394 7.970 1.00 89.56 213 GLN A O 1
ATOM 1719 N N . ILE A 1 214 ? -15.773 2.827 8.267 1.00 91.94 214 ILE A N 1
ATOM 1720 C CA . ILE A 1 214 ? -15.308 3.334 9.570 1.00 91.94 214 ILE A CA 1
ATOM 1721 C C . ILE A 1 214 ? -15.202 2.197 10.592 1.00 91.94 214 ILE A C 1
ATOM 1723 O O . ILE A 1 214 ? -14.184 2.082 11.271 1.00 91.94 214 ILE A O 1
ATOM 1727 N N . ALA A 1 215 ? -16.228 1.345 10.696 1.00 93.56 215 ALA A N 1
ATOM 1728 C CA . ALA A 1 215 ? -16.219 0.215 11.620 1.00 93.56 215 ALA A CA 1
ATOM 1729 C C . ALA A 1 215 ? -15.089 -0.770 11.300 1.00 93.56 215 ALA A C 1
ATOM 1731 O O . ALA A 1 215 ? -14.388 -1.200 12.212 1.00 93.56 215 ALA A O 1
ATOM 1732 N N . LEU A 1 216 ? -14.888 -1.093 10.018 1.00 93.81 216 LEU A N 1
ATOM 1733 C CA . LEU A 1 216 ? -13.847 -2.018 9.575 1.00 93.81 216 LEU A CA 1
ATOM 1734 C C . LEU A 1 216 ? -12.441 -1.483 9.878 1.00 93.81 216 LEU A C 1
ATOM 1736 O O . LEU A 1 216 ? -11.637 -2.182 10.493 1.00 93.81 216 LEU A O 1
ATOM 1740 N N . VAL A 1 217 ? -12.152 -0.236 9.497 1.00 94.56 217 VAL A N 1
ATOM 1741 C CA . VAL A 1 217 ? -10.834 0.390 9.704 1.00 94.56 217 VAL A CA 1
ATOM 1742 C C . VAL A 1 217 ? -10.539 0.575 11.194 1.00 94.56 217 VAL A C 1
ATOM 1744 O O . VAL A 1 217 ? -9.448 0.238 11.655 1.00 94.56 217 VAL A O 1
ATOM 1747 N N . ALA A 1 218 ? -11.519 1.035 11.977 1.00 95.06 218 ALA A N 1
ATOM 1748 C CA . ALA A 1 218 ? -11.363 1.167 13.423 1.00 95.06 218 ALA A CA 1
ATOM 1749 C C . ALA A 1 218 ? -11.176 -0.197 14.112 1.00 95.06 218 ALA A C 1
ATOM 1751 O O . ALA A 1 218 ? -10.397 -0.300 15.059 1.00 95.06 218 ALA A O 1
ATOM 1752 N N . HIS A 1 219 ? -11.832 -1.257 13.626 1.00 95.31 219 HIS A N 1
ATOM 1753 C CA . HIS A 1 219 ? -11.615 -2.615 14.126 1.00 95.31 219 HIS A CA 1
ATOM 1754 C C . HIS A 1 219 ? -10.195 -3.116 13.817 1.00 95.31 219 HIS A C 1
ATOM 1756 O O . HIS A 1 219 ? -9.553 -3.688 14.696 1.00 95.31 219 HIS A O 1
ATOM 1762 N N . CYS A 1 220 ? -9.664 -2.835 12.620 1.00 94.88 220 CYS A N 1
ATOM 1763 C CA . CYS A 1 220 ? -8.275 -3.151 12.272 1.00 94.88 220 CYS A CA 1
ATOM 1764 C C . CYS A 1 220 ? -7.282 -2.452 13.211 1.00 94.88 220 CYS A C 1
ATOM 1766 O O . CYS A 1 220 ? -6.406 -3.106 13.772 1.00 94.88 220 CYS A O 1
ATOM 1768 N N . LEU A 1 221 ? -7.457 -1.149 13.458 1.00 94.88 221 LEU A N 1
ATOM 1769 C CA . LEU A 1 221 ? -6.628 -0.409 14.418 1.00 94.88 221 LEU A CA 1
ATOM 1770 C C . LEU A 1 221 ? -6.722 -1.005 15.828 1.00 94.88 221 LEU A C 1
ATOM 1772 O O . LEU A 1 221 ? -5.704 -1.152 16.500 1.00 94.88 221 LEU A O 1
ATOM 1776 N N . ALA A 1 222 ? -7.917 -1.396 16.275 1.00 94.75 222 ALA A N 1
ATOM 1777 C CA . ALA A 1 222 ? -8.094 -2.027 17.580 1.00 94.75 222 ALA A CA 1
ATOM 1778 C C . ALA A 1 222 ? -7.315 -3.350 17.701 1.00 94.75 222 ALA A C 1
ATOM 1780 O O . ALA A 1 222 ? -6.631 -3.559 18.704 1.00 94.75 222 ALA A O 1
ATOM 1781 N N . MET A 1 223 ? -7.377 -4.215 16.679 1.00 93.00 223 MET A N 1
ATOM 1782 C CA . MET A 1 223 ? -6.615 -5.472 16.637 1.00 93.00 223 MET A CA 1
ATOM 1783 C C . MET A 1 223 ? -5.104 -5.220 16.625 1.00 93.00 223 MET A C 1
ATOM 1785 O O . MET A 1 223 ? -4.373 -5.864 17.374 1.00 93.00 223 MET A O 1
ATOM 1789 N N . LEU A 1 224 ? -4.639 -4.261 15.819 1.00 91.19 224 LEU A N 1
ATOM 1790 C CA . LEU A 1 224 ? -3.223 -3.902 15.731 1.00 91.19 224 LEU A CA 1
ATOM 1791 C C . LEU A 1 224 ? -2.678 -3.433 17.090 1.00 91.19 224 LEU A C 1
ATOM 1793 O O . LEU A 1 224 ? -1.687 -3.975 17.573 1.00 91.19 224 LEU A O 1
ATOM 1797 N N . TRP A 1 225 ? -3.355 -2.483 17.744 1.00 90.38 225 TRP A N 1
ATOM 1798 C CA . TRP A 1 225 ? -2.926 -1.952 19.044 1.00 90.38 225 TRP A CA 1
ATOM 1799 C C . TRP A 1 225 ? -3.020 -2.985 20.173 1.00 90.38 225 TRP A C 1
ATOM 1801 O O . TRP A 1 225 ? -2.203 -2.960 21.094 1.00 90.38 225 TRP A O 1
ATOM 1811 N N . PHE A 1 226 ? -3.958 -3.932 20.084 1.00 88.94 226 PHE A N 1
ATOM 1812 C CA . PHE A 1 226 ? -4.007 -5.075 20.995 1.00 88.94 226 PHE A CA 1
ATOM 1813 C C . PHE A 1 226 ? -2.790 -5.993 20.829 1.00 88.94 226 PHE A C 1
ATOM 1815 O O . PHE A 1 226 ? -2.148 -6.334 21.820 1.00 88.94 226 PHE A O 1
ATOM 1822 N N . LEU A 1 227 ? -2.422 -6.329 19.587 1.00 85.25 227 LEU A N 1
ATOM 1823 C CA . LEU A 1 227 ? -1.225 -7.123 19.271 1.00 85.25 227 LEU A CA 1
ATOM 1824 C C . LEU A 1 227 ? 0.089 -6.414 19.654 1.00 85.25 227 LEU A C 1
ATOM 1826 O O . LEU A 1 227 ? 1.128 -7.059 19.794 1.00 85.25 227 LEU A O 1
ATOM 1830 N N . GLU A 1 228 ? 0.072 -5.090 19.814 1.00 83.00 228 GLU A N 1
ATOM 1831 C CA . GLU A 1 228 ? 1.193 -4.312 20.359 1.00 83.00 228 GLU A CA 1
ATOM 1832 C C . GLU A 1 228 ? 1.221 -4.251 21.895 1.00 83.00 228 GLU A C 1
ATOM 1834 O O . GLU A 1 228 ? 2.219 -3.814 22.472 1.00 83.00 228 GLU A O 1
ATOM 1839 N N . GLY A 1 229 ? 0.155 -4.694 22.567 1.00 80.75 229 GLY A N 1
ATOM 1840 C CA . GLY A 1 229 ? 0.017 -4.663 24.025 1.00 80.75 229 GLY A CA 1
ATOM 1841 C C . GLY A 1 229 ? -0.506 -3.339 24.599 1.00 80.75 229 GLY A C 1
ATOM 1842 O O . GLY A 1 229 ? -0.599 -3.200 25.820 1.00 80.75 229 GLY A O 1
ATOM 1843 N N . ASP A 1 230 ? -0.884 -2.363 23.763 1.00 86.00 230 ASP A N 1
ATOM 1844 C CA . ASP A 1 230 ? -1.495 -1.102 24.210 1.00 86.00 230 ASP A CA 1
ATOM 1845 C C . ASP A 1 230 ? -3.022 -1.252 24.306 1.00 86.00 230 ASP A C 1
ATOM 1847 O O . ASP A 1 230 ? -3.800 -0.851 23.432 1.00 86.00 230 ASP A O 1
ATOM 1851 N N . ASN A 1 231 ? -3.461 -1.837 25.421 1.00 86.94 231 ASN A N 1
ATOM 1852 C CA . ASN A 1 231 ? -4.877 -2.093 25.687 1.00 86.94 231 ASN A CA 1
ATOM 1853 C C . ASN A 1 231 ? -5.732 -0.813 25.717 1.00 86.94 231 ASN A C 1
ATOM 1855 O O . ASN A 1 231 ? -6.924 -0.865 25.421 1.00 86.94 231 ASN A O 1
ATOM 1859 N N . LEU A 1 232 ? -5.157 0.343 26.069 1.00 89.06 232 LEU A N 1
ATOM 1860 C CA . LEU A 1 232 ? -5.904 1.603 26.130 1.00 89.06 232 LEU A CA 1
ATOM 1861 C C . LEU A 1 232 ? -6.269 2.093 24.728 1.00 89.06 232 LEU A C 1
ATOM 1863 O O . LEU A 1 232 ? -7.425 2.449 24.483 1.00 89.06 232 LEU A O 1
ATOM 1867 N N . LYS A 1 233 ? -5.315 2.067 23.793 1.00 90.69 233 LYS A N 1
ATOM 1868 C CA . LYS A 1 233 ? -5.596 2.410 22.392 1.00 90.69 233 LYS A CA 1
ATOM 1869 C C . LYS A 1 233 ? -6.493 1.382 21.720 1.00 90.69 233 LYS A C 1
ATOM 1871 O O . LYS A 1 233 ? -7.406 1.779 20.996 1.00 90.69 233 LYS A O 1
ATOM 1876 N N . ALA A 1 234 ? -6.296 0.094 22.010 1.00 91.69 234 ALA A N 1
ATOM 1877 C CA . ALA A 1 234 ? -7.167 -0.967 21.512 1.00 91.69 234 ALA A CA 1
ATOM 1878 C C . ALA A 1 234 ? -8.638 -0.726 21.904 1.00 91.69 234 ALA A C 1
ATOM 1880 O O . ALA A 1 234 ? -9.525 -0.793 21.053 1.00 91.69 234 ALA A O 1
ATOM 1881 N N . LEU A 1 235 ? -8.902 -0.352 23.164 1.00 92.44 235 LEU A N 1
ATOM 1882 C CA . LEU A 1 235 ? -10.247 0.011 23.628 1.00 92.44 235 LEU A CA 1
ATOM 1883 C C . LEU A 1 235 ? -10.778 1.289 22.965 1.00 92.44 235 LEU A C 1
ATOM 1885 O O . LEU A 1 235 ? -11.956 1.341 22.614 1.00 92.44 235 LEU A O 1
ATOM 1889 N N . GLY A 1 236 ? -9.937 2.310 22.774 1.00 92.62 236 GLY A N 1
ATOM 1890 C CA . GLY A 1 236 ? -10.335 3.564 22.123 1.00 92.62 236 GLY A CA 1
ATOM 1891 C C . GLY A 1 236 ? -10.809 3.357 20.680 1.00 92.62 236 GLY A C 1
ATOM 1892 O O . GLY A 1 236 ? -11.914 3.773 20.309 1.00 92.62 236 GLY A O 1
ATOM 1893 N N . PHE A 1 237 ? -10.012 2.652 19.875 1.00 94.56 237 PHE A N 1
ATOM 1894 C CA . PHE A 1 237 ? -10.389 2.315 18.500 1.00 94.56 237 PHE A CA 1
ATOM 1895 C C . PHE A 1 237 ? -11.534 1.298 18.452 1.00 94.56 237 PHE A C 1
ATOM 1897 O O . PHE A 1 237 ? -12.459 1.467 17.659 1.00 94.56 237 PHE A O 1
ATOM 1904 N N . GLY A 1 238 ? -11.556 0.311 19.352 1.00 93.44 238 GLY A N 1
ATOM 1905 C CA . GLY A 1 238 ? -12.647 -0.661 19.439 1.00 93.44 238 GLY A CA 1
ATOM 1906 C C . GLY A 1 238 ? -13.992 -0.025 19.810 1.00 93.44 238 GLY A C 1
ATOM 1907 O O . GLY A 1 238 ? -15.025 -0.403 19.260 1.00 93.44 238 GLY A O 1
ATOM 1908 N N . GLY A 1 239 ? -13.999 1.001 20.667 1.00 92.75 239 GLY A N 1
ATOM 1909 C CA . GLY A 1 239 ? -15.194 1.797 20.966 1.00 92.75 239 GLY A CA 1
ATOM 1910 C C . GLY A 1 239 ? -15.701 2.576 19.750 1.00 92.75 239 GLY A C 1
ATOM 1911 O O . GLY A 1 239 ? -16.902 2.580 19.475 1.00 92.75 239 GLY A O 1
ATOM 1912 N N . THR A 1 240 ? -14.783 3.160 18.973 1.00 92.88 240 THR A N 1
ATOM 1913 C CA . THR A 1 240 ? -15.105 3.830 17.700 1.00 92.88 240 THR A CA 1
ATOM 1914 C C . THR A 1 240 ? -15.702 2.842 16.694 1.00 92.88 240 THR A C 1
ATOM 1916 O O . THR A 1 240 ? -16.731 3.124 16.076 1.00 92.88 240 THR A O 1
ATOM 1919 N N . ALA A 1 241 ? -15.109 1.650 16.581 1.00 93.19 241 ALA A N 1
ATOM 1920 C CA . ALA A 1 241 ? -15.601 0.578 15.723 1.00 93.19 241 ALA A CA 1
ATOM 1921 C C . ALA A 1 241 ? -17.008 0.124 16.133 1.00 93.19 241 ALA A C 1
ATOM 1923 O O . ALA A 1 241 ? -17.880 -0.031 15.280 1.00 93.19 241 ALA A O 1
ATOM 1924 N N . LEU A 1 242 ? -17.253 -0.032 17.438 1.00 93.00 242 LEU A N 1
ATOM 1925 C CA . LEU A 1 242 ? -18.549 -0.440 17.979 1.00 93.00 242 LEU A CA 1
ATOM 1926 C C . LEU A 1 242 ? -19.637 0.614 17.741 1.00 93.00 242 LEU A C 1
ATOM 1928 O O . LEU A 1 242 ? -20.775 0.271 17.430 1.00 93.00 242 LEU A O 1
ATOM 1932 N N . GLN A 1 243 ? -19.306 1.898 17.879 1.00 92.31 243 GLN A N 1
ATOM 1933 C CA . GLN A 1 243 ? -20.249 2.979 17.592 1.00 92.31 243 GLN A CA 1
ATOM 1934 C C . GLN A 1 243 ? -20.643 2.989 16.111 1.00 92.31 243 GLN A C 1
ATOM 1936 O O . GLN A 1 243 ? -21.820 3.129 15.781 1.00 92.31 243 GLN A O 1
ATOM 1941 N N . ALA A 1 244 ? -19.667 2.820 15.218 1.00 90.19 244 ALA A N 1
ATOM 1942 C CA . ALA A 1 244 ? -19.919 2.755 13.786 1.00 90.19 244 ALA A CA 1
ATOM 1943 C C . ALA A 1 244 ? -20.693 1.484 13.398 1.00 90.19 244 ALA A C 1
ATOM 1945 O O . ALA A 1 244 ? -21.595 1.556 12.563 1.00 90.19 244 ALA A O 1
ATOM 1946 N N . SER A 1 245 ? -20.411 0.343 14.038 1.00 90.94 245 SER A N 1
ATOM 1947 C CA . SER A 1 245 ? -21.049 -0.935 13.710 1.00 90.94 245 SER A CA 1
ATOM 1948 C C . SER A 1 245 ? -22.533 -0.994 14.060 1.00 90.94 245 SER A C 1
ATOM 1950 O O . SER A 1 245 ? -23.306 -1.616 13.335 1.00 90.94 245 SER A O 1
ATOM 1952 N N . GLN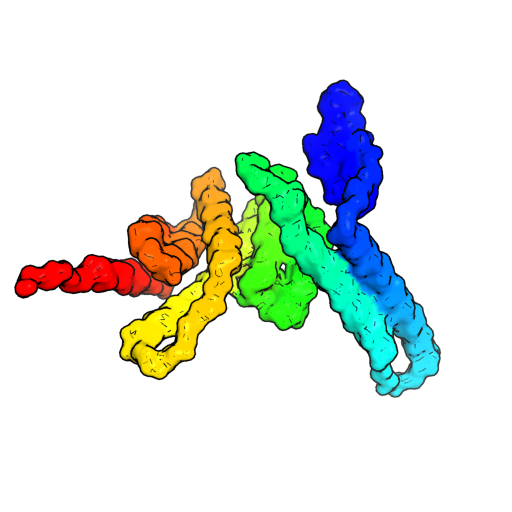 A 1 246 ? -22.969 -0.256 15.086 1.00 89.31 246 GLN A N 1
ATOM 1953 C CA . GLN A 1 246 ? -24.387 -0.114 15.443 1.00 89.31 246 GLN A CA 1
ATOM 1954 C C . GLN A 1 246 ? -25.246 0.498 14.327 1.00 89.31 246 GLN A C 1
ATOM 1956 O O . GLN A 1 246 ? -26.461 0.304 14.311 1.00 89.31 246 GLN A O 1
ATOM 1961 N N . LEU A 1 247 ? -24.631 1.236 13.400 1.00 87.12 247 LEU A N 1
ATOM 1962 C CA . LEU A 1 247 ? -25.308 1.860 12.262 1.00 87.12 247 LEU A CA 1
ATOM 1963 C C . LEU A 1 247 ? -25.385 0.935 11.034 1.00 87.12 247 LEU A C 1
ATOM 1965 O O . LEU A 1 247 ? -25.973 1.319 10.023 1.00 87.12 247 LEU A O 1
ATOM 1969 N N . ILE A 1 248 ? -24.793 -0.262 11.095 1.00 86.50 248 ILE A N 1
ATOM 1970 C CA . ILE A 1 248 ? -24.694 -1.207 9.977 1.00 86.50 248 ILE A CA 1
ATOM 1971 C C . ILE A 1 248 ? -25.628 -2.402 10.229 1.00 86.50 248 ILE A C 1
ATOM 1973 O O . ILE A 1 248 ? -25.722 -2.891 11.353 1.00 86.50 248 ILE A O 1
ATOM 1977 N N . PRO A 1 249 ? -26.271 -2.964 9.190 1.00 77.88 249 PRO A N 1
ATOM 1978 C CA . PRO A 1 249 ? -27.015 -4.220 9.314 1.00 77.88 249 PRO A CA 1
ATOM 1979 C C . PRO A 1 249 ? -26.139 -5.472 9.552 1.00 77.88 249 PRO A C 1
ATOM 1981 O O . PRO A 1 249 ? -26.684 -6.529 9.870 1.00 77.88 249 PRO A O 1
ATOM 1984 N N . ASN A 1 250 ? -24.811 -5.391 9.388 1.00 72.88 250 ASN A N 1
ATOM 1985 C CA . ASN A 1 250 ? -23.901 -6.535 9.480 1.00 72.88 250 ASN A CA 1
ATOM 1986 C C . ASN A 1 250 ? -23.630 -6.918 10.947 1.00 72.88 250 ASN A C 1
ATOM 1988 O O . ASN A 1 250 ? -22.970 -6.188 11.694 1.00 72.88 250 ASN A O 1
ATOM 1992 N N . ARG A 1 251 ? -24.130 -8.092 11.349 1.00 79.06 251 ARG A N 1
ATOM 1993 C CA . ARG A 1 251 ? -23.970 -8.609 12.714 1.00 79.06 251 ARG A CA 1
ATOM 1994 C C . ARG A 1 251 ? -22.597 -9.232 12.959 1.00 79.06 251 ARG A C 1
ATOM 1996 O O . ARG A 1 251 ? -22.096 -9.100 14.069 1.00 79.06 251 ARG A O 1
ATOM 2003 N N . ASP A 1 252 ? -21.964 -9.810 11.944 1.00 84.00 252 ASP A N 1
ATOM 2004 C CA . ASP A 1 252 ? -20.732 -10.590 12.104 1.00 84.00 252 ASP A CA 1
ATOM 2005 C C . ASP A 1 252 ? -19.557 -9.709 12.551 1.00 84.00 252 ASP A C 1
ATOM 2007 O O . ASP A 1 252 ? -18.874 -10.019 13.526 1.00 84.00 252 ASP A O 1
ATOM 2011 N N . LEU A 1 253 ? -19.386 -8.543 11.915 1.00 85.06 253 LEU A N 1
ATOM 2012 C CA . LEU A 1 253 ? -18.362 -7.568 12.312 1.00 85.06 253 LEU A CA 1
ATOM 2013 C C . LEU A 1 253 ? -18.614 -7.027 13.728 1.00 85.06 253 LEU A C 1
ATOM 2015 O O . LEU A 1 253 ? -17.682 -6.811 14.498 1.00 85.06 253 LEU A O 1
ATOM 2019 N N . THR A 1 254 ? -19.883 -6.828 14.088 1.00 88.81 254 THR A N 1
ATOM 2020 C CA . THR A 1 254 ? -20.263 -6.324 15.412 1.00 88.81 254 THR A CA 1
ATOM 2021 C C . THR A 1 254 ? -19.905 -7.320 16.515 1.00 88.81 254 THR A C 1
ATOM 2023 O O . THR A 1 254 ? -19.402 -6.910 17.562 1.00 88.81 254 THR A O 1
ATOM 2026 N N . GLU A 1 255 ? -20.136 -8.616 16.291 1.00 88.50 255 GLU A N 1
ATOM 2027 C CA . GLU A 1 255 ? -19.751 -9.656 17.250 1.00 88.50 255 GLU A CA 1
ATOM 2028 C C . GLU A 1 255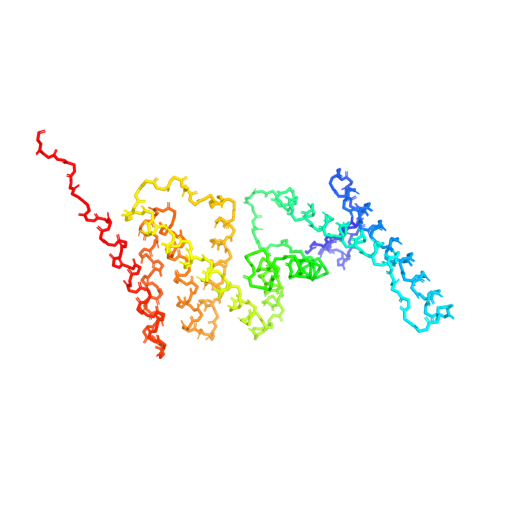 ? -18.229 -9.796 17.360 1.00 88.50 255 GLU A C 1
ATOM 2030 O O . GLU A 1 255 ? -17.717 -9.894 18.475 1.00 88.50 255 GLU A O 1
ATOM 2035 N N . ALA A 1 256 ? -17.494 -9.710 16.245 1.00 89.25 256 ALA A N 1
ATOM 2036 C CA . ALA A 1 256 ? -16.030 -9.729 16.266 1.00 89.25 256 ALA A CA 1
ATOM 2037 C C . ALA A 1 256 ? -15.450 -8.577 17.113 1.00 89.25 256 ALA A C 1
ATOM 2039 O O . ALA A 1 256 ? -14.622 -8.811 17.996 1.00 89.25 256 ALA A O 1
ATOM 2040 N N . ILE A 1 257 ? -15.968 -7.353 16.932 1.00 90.88 257 ILE A N 1
ATOM 2041 C CA . ILE A 1 257 ? -15.571 -6.177 17.725 1.00 90.88 257 ILE A CA 1
ATOM 2042 C C . ILE A 1 257 ? -15.857 -6.397 19.217 1.00 90.88 257 ILE A C 1
ATOM 2044 O O . ILE A 1 257 ? -15.019 -6.089 20.067 1.00 90.88 257 ILE A O 1
ATOM 2048 N N . ARG A 1 258 ? -17.034 -6.936 19.565 1.00 91.75 258 ARG A N 1
ATOM 2049 C CA . ARG A 1 258 ? -17.381 -7.227 20.968 1.00 91.75 258 ARG A CA 1
ATOM 2050 C C . ARG A 1 258 ? -16.468 -8.285 21.575 1.00 91.75 258 ARG A C 1
ATOM 2052 O O . ARG A 1 258 ? -16.042 -8.104 22.714 1.00 91.75 258 ARG A O 1
ATOM 2059 N N . GLY A 1 259 ? -16.158 -9.343 20.828 1.00 89.38 259 GLY A N 1
ATOM 2060 C CA . GLY A 1 259 ? -15.245 -10.398 21.262 1.00 89.38 259 GLY A CA 1
ATOM 2061 C C . GLY A 1 259 ? -13.857 -9.850 21.592 1.00 89.38 259 GLY A C 1
ATOM 2062 O O . GLY A 1 259 ? -13.336 -10.117 22.675 1.00 89.38 259 GLY A O 1
ATOM 2063 N N . LEU A 1 260 ? -13.301 -9.001 20.719 1.00 89.94 260 LEU A N 1
ATOM 2064 C CA . LEU A 1 260 ? -12.019 -8.336 20.969 1.00 89.94 260 LEU A CA 1
ATOM 2065 C C . LEU A 1 260 ? -12.072 -7.449 22.222 1.00 89.94 260 LEU A C 1
ATOM 2067 O O . LEU A 1 260 ? -11.198 -7.540 23.080 1.00 89.94 260 LEU A O 1
ATOM 2071 N N . LEU A 1 261 ? -13.108 -6.617 22.369 1.00 91.25 261 LEU A N 1
ATOM 2072 C CA . LEU A 1 261 ? -13.250 -5.728 23.530 1.00 91.25 261 LEU A CA 1
ATOM 2073 C C . LEU A 1 261 ? -13.351 -6.501 24.854 1.00 91.25 261 LEU A C 1
ATOM 2075 O O . LEU A 1 261 ? -12.749 -6.091 25.847 1.00 91.25 261 LEU A O 1
ATOM 2079 N N . GLN A 1 262 ? -14.074 -7.623 24.873 1.00 90.75 262 GLN A N 1
ATOM 2080 C CA . GLN A 1 262 ? -14.160 -8.501 26.045 1.00 90.75 262 GLN A CA 1
ATOM 2081 C C . GLN A 1 262 ? -12.804 -9.123 26.388 1.00 90.75 262 GLN A C 1
ATOM 2083 O O . GLN A 1 262 ? -12.425 -9.158 27.561 1.00 90.75 262 GLN A O 1
ATOM 2088 N N . LEU A 1 263 ? -12.051 -9.563 25.376 1.00 87.44 263 LEU A N 1
ATOM 2089 C CA . LEU A 1 263 ? -10.711 -10.112 25.563 1.00 87.44 263 LEU A CA 1
ATOM 2090 C C . LEU A 1 263 ? -9.772 -9.074 26.197 1.00 87.44 263 LEU A C 1
ATOM 2092 O O . LEU A 1 263 ? -9.151 -9.358 27.222 1.00 87.44 263 LEU A O 1
ATOM 2096 N N . VAL A 1 264 ? -9.740 -7.850 25.662 1.00 87.12 264 VAL A N 1
ATOM 2097 C CA . VAL A 1 264 ? -8.917 -6.747 26.194 1.00 87.12 264 VAL A CA 1
ATOM 2098 C C . VAL A 1 264 ? -9.269 -6.439 27.658 1.00 87.12 264 VAL A C 1
ATOM 2100 O O . VAL A 1 264 ? -8.380 -6.269 28.493 1.00 87.12 264 VAL A O 1
ATOM 2103 N N . GLN A 1 265 ? -10.563 -6.411 27.996 1.00 87.00 265 GLN A N 1
ATOM 2104 C CA . GLN A 1 265 ? -11.040 -6.167 29.365 1.00 87.00 265 GLN A CA 1
ATOM 2105 C C . GLN A 1 265 ? -10.673 -7.302 30.332 1.00 87.00 265 GLN A C 1
ATOM 2107 O O . GLN A 1 265 ? -10.298 -7.048 31.479 1.00 87.00 265 GLN A O 1
ATOM 2112 N N . SER A 1 266 ? -10.741 -8.557 29.878 1.00 82.88 266 SER A N 1
ATOM 2113 C CA . SER A 1 266 ? -10.366 -9.717 30.695 1.00 82.88 266 SER A CA 1
ATOM 2114 C C . SER A 1 266 ? -8.880 -9.707 31.075 1.00 82.88 266 SER A C 1
ATOM 2116 O O . SER A 1 266 ? -8.527 -10.034 32.204 1.00 82.88 266 SER A O 1
ATOM 2118 N N . LEU A 1 267 ? -8.011 -9.227 30.182 1.00 74.56 267 LEU A N 1
ATOM 2119 C CA . LEU A 1 267 ? -6.567 -9.143 30.417 1.00 74.56 267 LEU A CA 1
ATOM 2120 C C . LEU A 1 267 ? -6.174 -7.980 31.344 1.00 74.56 267 LEU A C 1
ATOM 2122 O O . LEU A 1 267 ? -5.173 -8.068 32.051 1.00 74.56 267 LEU A O 1
ATOM 2126 N N . GLN A 1 268 ? -6.978 -6.913 31.408 1.00 66.75 268 GLN A N 1
ATOM 2127 C CA . GLN A 1 268 ? -6.785 -5.815 32.367 1.00 66.75 268 GLN A CA 1
ATOM 2128 C C . GLN A 1 268 ? -7.168 -6.184 33.809 1.00 66.75 268 GLN A C 1
ATOM 2130 O O . GLN A 1 268 ? -6.729 -5.517 34.743 1.00 66.75 268 GLN A O 1
ATOM 2135 N N . THR A 1 269 ? -7.979 -7.227 34.006 1.00 56.19 269 THR A N 1
ATOM 2136 C CA . THR A 1 269 ? -8.488 -7.642 35.327 1.00 56.19 269 THR A CA 1
ATOM 2137 C C . THR A 1 269 ? -7.675 -8.770 35.981 1.00 56.19 269 THR A C 1
ATOM 2139 O O . THR A 1 269 ? -8.122 -9.357 36.967 1.00 56.19 269 THR A O 1
ATOM 2142 N N . GLY A 1 270 ? -6.460 -9.046 35.484 1.00 45.44 270 GLY A N 1
ATOM 2143 C CA . GLY A 1 270 ? -5.499 -9.940 36.144 1.00 45.44 270 GLY A CA 1
ATOM 2144 C C . GLY A 1 270 ? -5.203 -9.513 37.594 1.00 45.44 270 GLY A C 1
ATOM 2145 O O . GLY A 1 270 ? -5.272 -8.321 37.908 1.00 45.44 270 GLY A O 1
ATOM 2146 N N . PRO A 1 271 ? -4.920 -10.462 38.509 1.00 39.81 271 PRO A N 1
ATOM 2147 C CA . PRO A 1 271 ? -4.936 -10.202 39.945 1.00 39.81 271 PRO A CA 1
ATOM 2148 C C . PRO A 1 271 ? -3.895 -9.141 40.345 1.00 39.81 271 PRO A C 1
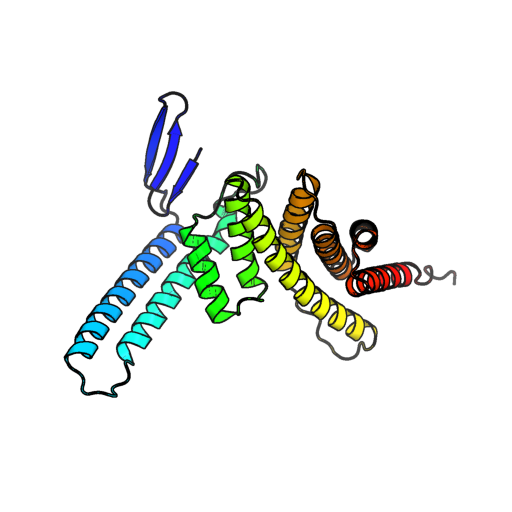ATOM 2150 O O . PRO A 1 271 ? -2.803 -9.112 39.772 1.00 39.81 271 PRO A O 1
ATOM 2153 N N . PRO A 1 272 ? -4.199 -8.277 41.336 1.00 39.88 272 PRO A N 1
ATOM 2154 C CA . PRO A 1 272 ? -3.245 -7.291 41.835 1.00 39.88 272 PRO A CA 1
ATOM 2155 C C . PRO A 1 272 ? -1.976 -7.985 42.362 1.00 39.88 272 PRO A C 1
ATOM 2157 O O . PRO A 1 272 ? -2.077 -9.099 42.887 1.00 39.88 272 PRO A O 1
ATOM 2160 N N . PRO A 1 273 ? -0.788 -7.348 42.263 1.00 40.47 273 PRO A N 1
ATOM 2161 C CA . PRO A 1 273 ? 0.430 -7.886 42.857 1.00 40.47 273 PRO A CA 1
ATOM 2162 C C . PRO A 1 273 ? 0.172 -8.163 44.340 1.00 40.47 273 PRO A C 1
ATOM 2164 O O . PRO A 1 273 ? -0.274 -7.288 45.085 1.00 40.47 273 PRO A O 1
ATOM 2167 N N . GLY A 1 274 ? 0.366 -9.430 44.704 1.00 43.31 274 GLY A N 1
ATOM 2168 C CA . GLY A 1 274 ? -0.069 -10.012 45.962 1.00 43.31 274 GLY A CA 1
ATOM 2169 C C . GLY A 1 274 ? 0.343 -9.191 47.176 1.00 43.31 274 GLY A C 1
ATOM 2170 O O . GLY A 1 274 ? 1.497 -8.809 47.345 1.00 43.31 274 GLY A O 1
ATOM 2171 N N . SER A 1 275 ? -0.635 -8.969 48.046 1.00 38.50 275 SER A N 1
ATOM 2172 C CA . SER A 1 275 ? -0.393 -8.807 49.472 1.00 38.50 275 SER A CA 1
ATOM 2173 C C . SER A 1 275 ? -0.082 -10.201 50.025 1.00 38.50 275 SER A C 1
ATOM 2175 O O . SER A 1 275 ? -0.977 -11.045 50.087 1.00 38.50 275 SER A O 1
ATOM 2177 N N . GLY A 1 276 ? 1.180 -10.449 50.359 1.00 36.00 276 GLY A N 1
ATOM 2178 C CA . GLY A 1 276 ? 1.679 -11.676 50.978 1.00 36.00 276 GLY A CA 1
ATOM 2179 C C . GLY A 1 276 ? 3.084 -11.455 51.497 1.00 36.00 276 GLY A C 1
ATOM 2180 O O . GLY A 1 276 ? 3.947 -11.129 50.655 1.00 36.00 276 GLY A O 1
#

InterPro domains:
  IPR004031 PMP-22/EMP/MP20/Claudin [PF00822] (3-113)
  IPR004032 PMP-22/EMP/MP20 [PR01453] (35-42)
  IPR004032 PMP-22/EMP/MP20 [PR01453] (60-68)
  IPR004032 PMP-22/EMP/MP20 [PR01453] (76-85)
  IPR004032 PMP-22/EMP/MP20 [PR01453] (106-113)
  IPR053248 Zinc finger MYND domain-containing protein [PTHR46533] (113-267)

Foldseek 3Di:
DWDDDLFWIWDQDPVVRDIDIDTDDDDVLSVLLVVLLVLLVVLQVVLVVVVVVCVPPDDPDDDSVSSVVSNVSSLVSNQVSLVSVVVCVCVVPPPDDDPPPDADDPVSLVSQLVSCCVPVNCLDLSNLVSLLSVLSVCVVVVVVVSNVVSLVSSLVSLLVVLVVVLVVVVVCVVPVPDPDDPPDPPVSLVVLLVSLVVQLVVQVPDPDHDLVSNLSSLCSQLSSCVSVVNLVSNLVSLVSSLVSCVVDPDVVSNVVSVVSNVVSVVVVPPDDDDPD

Radius of gyration: 23.9 Å; chains: 1; bounding box: 52×60×89 Å

Organism: Scophthalmus maximus (NCBI:txid52904)

pLDDT: mean 79.06, std 14.67, range [31.81, 95.31]

Secondary structure (DSSP, 8-state):
-EEE-SSEEEEEETTTTEEEEEEPP--HHHHHHHHHHHHHHHHHHHHHHHHHHHHHH--TT---HHHHHHHHHHHHHHHHHHHHHHHTHHHHS-TTS-TTS----HHHHHHHHHHHHHHH-TTSHHHHHHHHHHHHHHHHTT-HHHHHHHHHHHHHHHHHHHHHHHHHHHHHHH-TTS-------HHHHHHHHHHHHHHHHHHHHSSS--HHHHHHHHHHHHHHHHHTT-HHHHHHHHHHHHHHHTTSS-HHHHHHHHHHHHHHHHHHTPPPSP--

Sequence (276 aa):
MENSDLWYNCRFDNFTGTWLCASSKETEWIQAVQVLMVLSVVFSSVSFLVFLGQLFTMSKGGLFYFTGLCQVFAGLMAFSAALIYTLHNKEILPSSKELTSGHFGYCFILAWIYYASEEYGLDSTVTCDGYFFMADVFAKQGKMSITRSLYSAVAHTWHCHLTELLHTHVQFFQNPDELLEPSYDKGRRAEGDEMLRTMLEFEQDNSRKEPAQIALVAHCLAMLWFLEGDNLKALGFGGTALQASQLIPNRDLTEAIRGLLQLVQSLQTGPPPGSG